Protein AF-A0A1A8JV53-F1 (afdb_monomer_lite)

Radius of gyration: 31.22 Å; chains: 1; bounding box: 91×70×72 Å

InterPro domains:
  IPR001849 Pleckstrin homology domain [PF00169] (2-89)
  IPR001849 Pleckstrin homology domain [PS50003] (1-90)
  IPR011993 PH-like domain superfamily [G3DSA:2.30.29.30] (1-112)
  IPR043448 Pleckstrin homology domain-containing family O member 1/2 [PTHR15871] (1-99)

Structure (mmCIF, N/CA/C/O backbone):
data_AF-A0A1A8JV53-F1
#
_entry.id   AF-A0A1A8JV53-F1
#
loop_
_atom_site.group_PDB
_atom_site.id
_atom_site.type_symbol
_atom_site.label_atom_id
_atom_site.label_alt_id
_atom_site.label_comp_id
_atom_site.label_asym_id
_atom_site.label_entity_id
_atom_site.label_seq_id
_atom_site.pdbx_PDB_ins_code
_atom_site.Cartn_x
_atom_site.Cartn_y
_atom_site.Cartn_z
_atom_site.occupancy
_atom_site.B_iso_or_equiv
_atom_site.auth_seq_id
_atom_site.auth_comp_id
_atom_site.auth_asym_id
_atom_site.auth_atom_id
_atom_site.pdbx_PDB_model_num
ATOM 1 N N . ASN A 1 1 ? 4.020 -2.149 -25.686 1.00 73.88 1 ASN A N 1
ATOM 2 C CA . ASN A 1 1 ? 4.052 -1.234 -24.527 1.00 73.88 1 ASN A CA 1
ATOM 3 C C . ASN A 1 1 ? 2.662 -1.178 -23.929 1.00 73.88 1 ASN A C 1
ATOM 5 O O . ASN A 1 1 ? 1.733 -0.925 -24.682 1.00 73.88 1 ASN A O 1
ATOM 9 N N . ARG A 1 2 ? 2.519 -1.503 -22.639 1.00 87.31 2 ARG A N 1
ATOM 10 C CA . ARG A 1 2 ? 1.282 -1.302 -21.865 1.00 87.31 2 ARG A CA 1
ATOM 11 C C . ARG A 1 2 ? 1.498 -0.088 -20.959 1.00 87.31 2 ARG A C 1
ATOM 13 O O . ARG A 1 2 ? 2.633 0.177 -20.569 1.00 87.31 2 ARG A O 1
ATOM 20 N N . PHE A 1 3 ? 0.431 0.628 -20.654 1.00 88.00 3 PHE A N 1
ATOM 21 C CA . PHE A 1 3 ? 0.418 1.736 -19.711 1.00 88.00 3 PHE A CA 1
ATOM 22 C C . PHE A 1 3 ? 0.042 1.198 -18.341 1.00 88.00 3 PHE A C 1
ATOM 24 O O . PHE A 1 3 ? -0.846 0.355 -18.231 1.00 88.00 3 PHE A O 1
ATOM 31 N N . VAL A 1 4 ? 0.740 1.667 -17.314 1.00 91.38 4 VAL A N 1
ATOM 32 C CA . VAL A 1 4 ? 0.538 1.229 -15.936 1.00 91.38 4 VAL A CA 1
ATOM 33 C C . VAL A 1 4 ? 0.181 2.451 -15.110 1.00 91.38 4 VAL A C 1
ATOM 35 O O . VAL A 1 4 ? 0.894 3.451 -15.151 1.00 91.38 4 VAL A O 1
ATOM 38 N N . VAL A 1 5 ? -0.925 2.378 -14.376 1.00 92.56 5 VAL A N 1
ATOM 39 C CA . VAL A 1 5 ? -1.381 3.458 -13.502 1.00 92.56 5 VAL A CA 1
ATOM 40 C C . VAL A 1 5 ? -1.561 2.910 -12.098 1.00 92.56 5 VAL A C 1
ATOM 42 O O . VAL A 1 5 ? -2.291 1.947 -11.885 1.00 92.56 5 VAL A O 1
ATOM 45 N N . LEU A 1 6 ? -0.898 3.538 -11.132 1.00 93.38 6 LEU A N 1
ATOM 46 C CA . LEU A 1 6 ? -1.071 3.247 -9.716 1.00 93.38 6 LEU A CA 1
ATOM 47 C C . LEU A 1 6 ? -2.115 4.203 -9.134 1.00 93.38 6 LEU A C 1
ATOM 49 O O . LEU A 1 6 ? -1.937 5.421 -9.190 1.00 93.38 6 LEU A O 1
ATOM 53 N N . ARG A 1 7 ? -3.192 3.665 -8.556 1.00 91.62 7 ARG A N 1
ATOM 54 C CA . ARG A 1 7 ? -4.213 4.455 -7.860 1.00 91.62 7 ARG A CA 1
ATOM 55 C C . ARG A 1 7 ? -4.500 3.831 -6.503 1.00 91.62 7 ARG A C 1
ATOM 57 O O . ARG A 1 7 ? -5.106 2.772 -6.414 1.00 91.62 7 ARG A O 1
ATOM 64 N N . GLY A 1 8 ? -4.073 4.522 -5.448 1.00 90.06 8 GLY A N 1
ATOM 65 C CA . GLY A 1 8 ? -4.165 4.001 -4.087 1.00 90.06 8 GLY A CA 1
ATOM 66 C C . GLY A 1 8 ? -3.319 2.737 -3.931 1.00 90.06 8 GLY A C 1
ATOM 67 O O . GLY A 1 8 ? -2.092 2.789 -4.022 1.00 90.06 8 GLY A O 1
ATOM 68 N N . ASP A 1 9 ? -4.000 1.627 -3.695 1.00 92.44 9 ASP A N 1
ATOM 69 C CA . ASP A 1 9 ? -3.481 0.271 -3.527 1.00 92.44 9 ASP A CA 1
ATOM 70 C C . ASP A 1 9 ? -3.748 -0.639 -4.739 1.00 92.44 9 ASP A C 1
ATOM 72 O O . ASP A 1 9 ? -3.484 -1.834 -4.678 1.00 92.44 9 ASP A O 1
ATOM 76 N N . GLN A 1 10 ? -4.251 -0.089 -5.844 1.00 93.75 10 GLN A N 1
ATOM 77 C CA . GLN A 1 10 ? -4.551 -0.846 -7.055 1.00 93.75 10 GLN A CA 1
ATOM 78 C C . GLN A 1 10 ? -3.632 -0.444 -8.207 1.00 93.75 10 GLN A C 1
ATOM 80 O O . GLN A 1 10 ? -3.355 0.741 -8.433 1.00 93.75 10 GLN A O 1
ATOM 85 N N . LEU A 1 11 ? -3.194 -1.444 -8.968 1.00 94.50 11 LEU A N 1
ATOM 86 C CA . LEU A 1 11 ? -2.393 -1.281 -10.171 1.00 94.50 11 LEU A CA 1
ATOM 87 C C . LEU A 1 11 ? -3.238 -1.605 -11.406 1.00 94.50 11 LEU A C 1
ATOM 89 O O . LEU A 1 11 ? -3.696 -2.730 -11.585 1.00 94.50 11 LEU A O 1
ATOM 93 N N . PHE A 1 12 ? -3.424 -0.613 -12.268 1.00 93.38 12 PHE A N 1
ATOM 94 C CA . PHE A 1 12 ? -4.202 -0.717 -13.498 1.00 93.38 12 PHE A CA 1
ATOM 95 C C . PHE A 1 12 ? -3.259 -0.882 -14.682 1.00 93.38 12 PHE A C 1
ATOM 97 O O . PHE A 1 12 ? -2.309 -0.108 -14.824 1.00 93.38 12 PHE A O 1
ATOM 104 N N . ILE A 1 13 ? -3.534 -1.853 -15.551 1.00 91.19 13 ILE A N 1
ATOM 105 C CA . ILE A 1 13 ? -2.765 -2.074 -16.774 1.00 91.19 13 ILE A CA 1
ATOM 106 C C . ILE A 1 13 ? -3.670 -1.891 -17.993 1.00 91.19 13 ILE A C 1
ATOM 108 O O . ILE A 1 13 ? -4.679 -2.577 -18.150 1.00 91.19 13 ILE A O 1
ATOM 112 N N . CYS A 1 14 ? -3.269 -0.988 -18.886 1.00 88.38 14 CYS A N 1
ATOM 113 C CA . CYS A 1 14 ? -4.034 -0.585 -20.062 1.00 88.38 14 CYS A CA 1
ATOM 114 C C . CYS A 1 14 ? -3.210 -0.738 -21.350 1.00 88.38 14 CYS A C 1
ATOM 116 O O . CYS A 1 14 ? -2.011 -0.460 -21.385 1.00 88.38 14 CYS A O 1
ATOM 118 N N . ALA A 1 15 ? -3.843 -1.121 -22.454 1.00 84.38 15 ALA A N 1
ATOM 119 C CA . ALA A 1 15 ? -3.199 -1.231 -23.762 1.00 84.38 15 ALA A CA 1
ATOM 120 C C . ALA A 1 15 ? -2.898 0.137 -24.398 1.00 84.38 15 ALA A C 1
ATOM 122 O O . ALA A 1 15 ? -2.007 0.251 -25.240 1.00 84.38 15 ALA A O 1
ATOM 123 N N . LYS A 1 16 ? -3.637 1.178 -24.004 1.00 82.69 16 LYS A N 1
ATOM 124 C CA . LYS A 1 16 ? -3.483 2.563 -24.472 1.00 82.69 16 LYS A CA 1
ATOM 125 C C . LYS A 1 16 ? -3.359 3.498 -23.278 1.00 82.69 16 LYS A C 1
ATOM 127 O O . LYS A 1 16 ? -3.730 3.126 -22.170 1.00 82.69 16 LYS A O 1
ATOM 132 N N . GLU A 1 17 ? -2.856 4.704 -23.504 1.00 75.81 17 GLU A N 1
ATOM 133 C CA . GLU A 1 17 ? -2.906 5.753 -22.493 1.00 75.81 17 GLU A CA 1
ATOM 134 C C . GLU A 1 17 ? -4.376 6.131 -22.292 1.00 75.81 17 GLU A C 1
ATOM 136 O O . GLU A 1 17 ? -5.034 6.615 -23.216 1.00 75.81 17 GLU A O 1
ATOM 141 N N . VAL A 1 18 ? -4.929 5.819 -21.121 1.00 68.56 18 VAL A N 1
ATOM 142 C CA . VAL A 1 18 ? -6.349 6.036 -20.831 1.00 68.56 18 VAL A CA 1
ATOM 143 C C . VAL A 1 18 ? -6.467 7.060 -19.720 1.00 68.56 18 VAL A C 1
ATOM 145 O O . VAL A 1 18 ? -5.858 6.909 -18.666 1.00 68.56 18 VAL A O 1
ATOM 148 N N . LYS A 1 19 ? -7.285 8.092 -19.943 1.00 65.50 19 LYS A N 1
ATOM 149 C CA . LYS A 1 19 ? -7.673 9.042 -18.889 1.00 65.50 19 LYS A CA 1
ATOM 150 C C . LYS A 1 19 ? -8.695 8.437 -17.920 1.00 65.50 19 LYS A C 1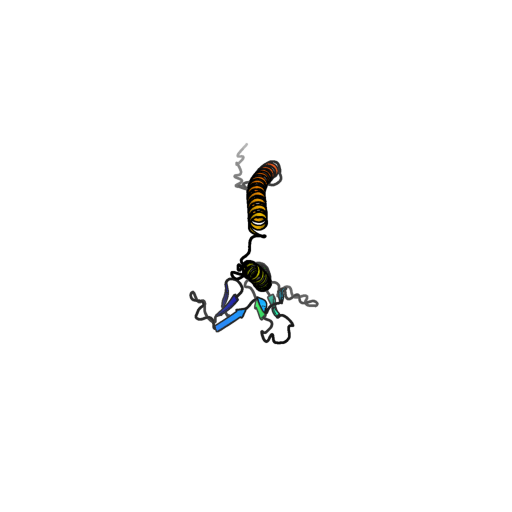
ATOM 152 O O . LYS A 1 19 ? -8.762 8.840 -16.765 1.00 65.50 19 LYS A O 1
ATOM 157 N N . GLU A 1 20 ? -9.471 7.460 -18.387 1.00 72.38 20 GLU A N 1
ATOM 158 C CA . GLU A 1 20 ? -10.508 6.771 -17.619 1.00 72.38 20 GLU A CA 1
ATOM 159 C C . GLU A 1 20 ? -10.079 5.340 -17.276 1.00 72.38 20 GLU A C 1
ATOM 161 O O . GLU A 1 20 ? -9.975 4.474 -18.144 1.00 72.38 20 GLU A O 1
ATOM 166 N N . LEU A 1 21 ? -9.859 5.081 -15.986 1.00 74.00 21 LEU A N 1
ATOM 167 C CA . LEU A 1 21 ? -9.407 3.779 -15.476 1.00 74.00 21 LEU A CA 1
ATOM 168 C C . LEU A 1 21 ? -10.486 2.685 -15.524 1.00 74.00 21 LEU A C 1
ATOM 170 O O . LEU A 1 21 ? -10.167 1.514 -15.350 1.00 74.00 21 LEU A O 1
ATOM 174 N N . SER A 1 22 ? -11.744 3.043 -15.806 1.00 71.81 22 SER A N 1
ATOM 175 C CA . SER A 1 22 ? -12.855 2.096 -16.004 1.00 71.81 22 SER A CA 1
ATOM 176 C C . SER A 1 22 ? -12.639 1.151 -17.189 1.00 71.81 22 SER A C 1
ATOM 178 O O . SER A 1 22 ? -13.284 0.111 -17.268 1.00 71.81 22 SER A O 1
ATOM 180 N N . ARG A 1 23 ? -11.735 1.504 -18.111 1.00 75.50 23 ARG A N 1
ATOM 181 C CA . ARG A 1 23 ? -11.387 0.710 -19.296 1.00 75.50 23 ARG A CA 1
ATOM 182 C C . ARG A 1 23 ? -10.054 -0.026 -19.160 1.00 75.50 23 ARG A C 1
ATOM 184 O O . ARG A 1 23 ? -9.462 -0.376 -20.180 1.00 75.50 23 ARG A O 1
ATOM 191 N N . ALA A 1 24 ? -9.542 -0.188 -17.942 1.00 81.12 24 ALA A N 1
ATOM 192 C CA . ALA A 1 24 ? -8.332 -0.967 -17.729 1.00 81.12 24 ALA A CA 1
ATOM 193 C C . ALA A 1 24 ? -8.553 -2.421 -18.157 1.00 81.12 24 ALA A C 1
ATOM 195 O O . ALA A 1 24 ? -9.600 -3.003 -17.881 1.00 81.12 24 ALA A O 1
ATOM 196 N N . ASP A 1 25 ? -7.561 -2.997 -18.832 1.00 83.81 25 ASP A N 1
ATOM 197 C CA . ASP A 1 25 ? -7.628 -4.394 -19.265 1.00 83.81 25 ASP A CA 1
ATOM 198 C C . ASP A 1 25 ? -7.431 -5.343 -18.077 1.00 83.81 25 ASP A C 1
ATOM 200 O O . ASP A 1 25 ? -7.888 -6.481 -18.090 1.00 83.81 25 ASP A O 1
ATOM 204 N N . GLU A 1 26 ? -6.701 -4.879 -17.063 1.00 89.94 26 GLU A N 1
ATOM 205 C CA . GLU A 1 26 ? -6.321 -5.660 -15.897 1.00 89.94 26 GLU A CA 1
ATOM 206 C C . GLU A 1 26 ? -6.207 -4.733 -14.684 1.00 89.94 26 GLU A C 1
ATOM 208 O O . GLU A 1 26 ? -5.635 -3.641 -14.778 1.00 89.94 26 GLU A O 1
ATOM 213 N N . VAL A 1 27 ? -6.760 -5.169 -13.553 1.00 92.06 27 VAL A N 1
ATOM 214 C CA . VAL A 1 27 ? -6.679 -4.477 -12.264 1.00 92.06 27 VAL A CA 1
ATOM 215 C C . VAL A 1 27 ? -6.120 -5.462 -11.252 1.00 92.06 27 VAL A C 1
ATOM 217 O O . VAL A 1 27 ? -6.642 -6.565 -11.115 1.00 92.06 27 VAL A O 1
ATOM 220 N N . LEU A 1 28 ? -5.047 -5.068 -10.575 1.00 93.12 28 LEU A N 1
ATOM 221 C CA . LEU A 1 28 ? -4.317 -5.908 -9.634 1.00 93.12 28 LEU A CA 1
ATOM 222 C C . LEU A 1 28 ? -4.310 -5.245 -8.259 1.00 93.12 28 LEU A C 1
ATOM 224 O O . LEU A 1 28 ? -3.981 -4.060 -8.146 1.00 93.12 28 LEU A O 1
ATOM 228 N N . ASP A 1 29 ? -4.661 -6.004 -7.226 1.00 93.56 29 ASP A N 1
ATOM 229 C CA . ASP A 1 29 ? -4.613 -5.548 -5.839 1.00 93.56 29 ASP A CA 1
ATOM 230 C C . ASP A 1 29 ? -3.183 -5.685 -5.301 1.00 93.56 29 ASP A C 1
ATOM 232 O O . ASP A 1 29 ? -2.565 -6.747 -5.389 1.00 93.56 29 ASP A O 1
ATOM 236 N N . LEU A 1 30 ? -2.614 -4.605 -4.760 1.00 95.31 30 LEU A N 1
ATOM 237 C CA . LEU A 1 30 ? -1.251 -4.627 -4.231 1.00 95.31 30 LEU A CA 1
ATOM 238 C C . LEU A 1 30 ? -1.110 -5.413 -2.922 1.00 95.31 30 LEU A C 1
ATOM 240 O O . LEU A 1 30 ? 0.018 -5.746 -2.554 1.00 95.31 30 LEU A O 1
ATOM 244 N N . SER A 1 31 ? -2.204 -5.750 -2.238 1.00 92.81 31 SER A N 1
ATOM 245 C CA . SER A 1 31 ? -2.174 -6.654 -1.081 1.00 92.81 31 SER A CA 1
ATOM 246 C C . SER A 1 31 ? -1.770 -8.088 -1.459 1.00 92.81 31 SER A C 1
ATOM 248 O O . SER A 1 31 ? -1.112 -8.766 -0.662 1.00 92.81 31 SER A O 1
ATOM 250 N N . ASP A 1 32 ? -2.021 -8.506 -2.708 1.00 93.62 32 ASP A N 1
ATOM 251 C CA . ASP A 1 32 ? -1.584 -9.799 -3.255 1.00 93.62 32 ASP A CA 1
ATOM 252 C C . ASP A 1 32 ? -0.074 -9.856 -3.544 1.00 93.62 32 ASP A C 1
ATOM 254 O O . ASP A 1 32 ? 0.465 -10.912 -3.902 1.00 93.62 32 ASP A O 1
ATOM 258 N N . TYR A 1 33 ? 0.636 -8.736 -3.383 1.00 95.19 33 TYR A N 1
ATOM 259 C CA . TYR A 1 33 ? 2.065 -8.622 -3.641 1.00 95.19 33 TYR A CA 1
ATOM 260 C C . TYR A 1 33 ? 2.877 -8.428 -2.361 1.00 95.19 33 TYR A C 1
ATOM 262 O O . TYR A 1 33 ? 2.483 -7.796 -1.381 1.00 95.19 33 TYR A O 1
ATOM 270 N N . GLU A 1 34 ? 4.064 -9.023 -2.356 1.00 94.44 34 GLU A N 1
ATOM 271 C CA . GLU A 1 34 ? 4.957 -9.030 -1.210 1.00 94.44 34 GLU A CA 1
ATOM 272 C C . GLU A 1 34 ? 5.842 -7.791 -1.182 1.00 94.44 34 GLU A C 1
ATOM 274 O O . GLU A 1 34 ? 5.894 -7.098 -0.166 1.00 94.44 34 GLU A O 1
ATOM 279 N N . ARG A 1 35 ? 6.529 -7.533 -2.299 1.00 95.50 35 ARG A N 1
ATOM 280 C CA . ARG A 1 35 ? 7.490 -6.439 -2.452 1.00 95.50 35 ARG A CA 1
ATOM 281 C C . ARG A 1 35 ? 7.788 -6.141 -3.916 1.00 95.50 35 ARG A C 1
ATOM 283 O O . ARG A 1 35 ? 7.619 -6.992 -4.790 1.00 95.50 35 ARG A O 1
ATOM 290 N N . CYS A 1 36 ? 8.317 -4.952 -4.155 1.00 95.94 36 CYS A N 1
ATOM 291 C CA . CYS A 1 36 ? 8.869 -4.504 -5.422 1.00 95.94 36 CYS A CA 1
ATOM 292 C C . CYS A 1 36 ? 10.396 -4.349 -5.297 1.00 95.94 36 CYS A C 1
ATOM 294 O O . CYS A 1 36 ? 10.875 -3.679 -4.383 1.00 95.94 36 CYS A O 1
ATOM 296 N N . GLU A 1 37 ? 11.176 -4.977 -6.181 1.00 93.88 37 GLU A N 1
ATOM 297 C CA . GLU A 1 37 ? 12.645 -5.002 -6.094 1.00 93.88 37 GLU A CA 1
ATOM 298 C C . GLU A 1 37 ? 13.336 -4.931 -7.464 1.00 93.88 37 GLU A C 1
ATOM 300 O O . GLU A 1 37 ? 12.808 -5.371 -8.488 1.00 93.88 37 GLU A O 1
ATOM 305 N N . GLU A 1 38 ? 14.568 -4.418 -7.494 1.00 91.50 38 GLU A N 1
ATOM 306 C CA . GLU A 1 38 ? 15.408 -4.465 -8.692 1.00 91.50 38 GLU A CA 1
ATOM 307 C C . GLU A 1 38 ? 15.804 -5.907 -9.045 1.00 91.50 38 GLU A C 1
ATOM 309 O O . GLU A 1 38 ? 16.237 -6.696 -8.198 1.00 91.50 38 GLU A O 1
ATOM 314 N N . ILE A 1 39 ? 15.765 -6.237 -10.340 1.00 88.38 39 ILE A N 1
ATOM 315 C CA . ILE A 1 39 ? 16.273 -7.520 -10.829 1.00 88.38 39 ILE A CA 1
ATOM 316 C C . ILE A 1 39 ? 17.795 -7.425 -11.001 1.00 88.38 39 ILE A C 1
ATOM 318 O O . ILE A 1 39 ? 18.310 -7.117 -12.079 1.00 88.38 39 ILE A O 1
ATOM 322 N N . ARG A 1 40 ? 18.543 -7.745 -9.941 1.00 72.69 40 ARG A N 1
ATOM 323 C CA . ARG A 1 40 ? 20.010 -7.841 -10.002 1.00 72.69 40 ARG A CA 1
ATOM 324 C C . ARG A 1 40 ? 20.434 -9.166 -10.648 1.00 72.69 40 ARG A C 1
ATOM 326 O O . ARG A 1 40 ? 20.170 -10.243 -10.119 1.00 72.69 40 ARG A O 1
ATOM 333 N N . LYS A 1 41 ? 21.132 -9.119 -11.790 1.00 63.53 41 LYS A N 1
ATOM 334 C CA . LYS A 1 41 ? 21.782 -10.316 -12.358 1.00 63.53 41 LYS A CA 1
ATOM 335 C C . LYS A 1 41 ? 23.099 -10.584 -11.625 1.00 63.53 41 LYS A C 1
ATOM 337 O O . LYS A 1 41 ? 24.098 -9.938 -11.917 1.00 63.53 41 LYS A O 1
ATOM 342 N N . LEU A 1 42 ? 23.123 -11.603 -10.764 1.00 55.38 42 LEU A N 1
ATOM 343 C CA . LEU A 1 42 ? 24.286 -12.010 -9.954 1.00 55.38 42 LEU A CA 1
ATOM 344 C C . LEU A 1 42 ? 25.541 -12.422 -10.770 1.00 55.38 42 LEU A C 1
ATOM 346 O O . LEU A 1 42 ? 26.612 -12.580 -10.200 1.00 55.38 42 LEU A O 1
ATOM 350 N N . LYS A 1 43 ? 25.445 -12.592 -12.101 1.00 54.16 43 LYS A N 1
ATOM 351 C CA . LYS A 1 43 ? 26.555 -13.068 -12.961 1.00 54.16 43 LYS A CA 1
ATOM 352 C C . LYS A 1 43 ? 26.708 -12.342 -14.308 1.00 54.16 43 LYS A C 1
ATOM 354 O O . LYS A 1 43 ? 27.340 -12.861 -15.221 1.00 54.16 43 LYS A O 1
ATOM 359 N N . SER A 1 44 ? 26.108 -11.166 -14.488 1.00 52.66 44 SER A N 1
ATOM 360 C CA . SER A 1 44 ? 26.146 -10.457 -15.777 1.00 52.66 44 SER A CA 1
ATOM 361 C C . SER A 1 44 ? 27.049 -9.231 -15.698 1.00 52.66 44 SER A C 1
ATOM 363 O O . SER A 1 44 ? 26.637 -8.213 -15.153 1.00 52.66 44 SER A O 1
ATOM 365 N N . ARG A 1 45 ? 28.221 -9.278 -16.350 1.00 54.69 45 ARG A N 1
ATOM 366 C CA . ARG A 1 45 ? 29.073 -8.095 -16.619 1.00 54.69 45 ARG A CA 1
ATOM 367 C C . ARG A 1 45 ? 28.384 -7.021 -17.486 1.00 54.69 45 ARG A C 1
ATOM 369 O O . ARG A 1 45 ? 28.962 -5.970 -17.737 1.00 54.69 45 ARG A O 1
ATOM 376 N N . SER A 1 46 ? 27.160 -7.262 -17.966 1.00 58.19 46 SER A N 1
ATOM 377 C CA . SER A 1 46 ? 26.412 -6.300 -18.777 1.00 58.19 46 SER A CA 1
ATOM 378 C C . SER A 1 46 ? 25.684 -5.262 -17.915 1.00 58.19 46 SER A C 1
ATOM 380 O O . SER A 1 46 ? 24.704 -5.577 -17.235 1.00 58.19 46 SER A O 1
ATOM 382 N N . LYS A 1 47 ? 26.126 -4.006 -18.042 1.00 57.06 47 LYS A N 1
ATOM 383 C CA . LYS A 1 47 ? 25.595 -2.757 -17.457 1.00 57.06 47 LYS A CA 1
ATOM 384 C C . LYS A 1 47 ? 24.205 -2.342 -17.988 1.00 57.06 47 LYS A C 1
ATOM 386 O O . LYS A 1 47 ? 23.834 -1.178 -17.938 1.00 57.06 47 LYS A O 1
ATOM 391 N N . LYS A 1 48 ? 23.431 -3.267 -18.569 1.00 59.97 48 LYS A N 1
ATOM 392 C CA . LYS A 1 48 ? 22.281 -2.933 -19.435 1.00 59.97 48 LYS A CA 1
ATOM 393 C C . LYS A 1 48 ? 20.899 -3.150 -18.806 1.00 59.97 48 LYS A C 1
ATOM 395 O O . LYS A 1 48 ? 19.907 -3.146 -19.521 1.00 59.97 48 LYS A O 1
ATOM 400 N N . ASN A 1 49 ? 20.794 -3.399 -17.501 1.00 67.00 49 ASN A N 1
ATOM 401 C CA . ASN A 1 49 ? 19.497 -3.742 -16.892 1.00 67.00 49 ASN A CA 1
ATOM 402 C C . ASN A 1 49 ? 19.173 -2.951 -15.617 1.00 67.00 49 ASN A C 1
ATOM 404 O O . ASN A 1 49 ? 18.434 -3.450 -14.780 1.00 67.00 49 ASN A O 1
ATOM 408 N N . HIS A 1 50 ? 19.682 -1.724 -15.492 1.00 81.19 50 HIS A N 1
ATOM 409 C CA . HIS A 1 50 ? 19.420 -0.863 -14.330 1.00 81.19 50 HIS A CA 1
ATOM 410 C C . HIS A 1 50 ? 17.995 -0.299 -14.273 1.00 81.19 50 HIS A C 1
ATOM 412 O O . HIS A 1 50 ? 17.638 0.298 -13.270 1.00 81.19 50 HIS A O 1
ATOM 418 N N . SER A 1 51 ? 17.182 -0.496 -15.316 1.00 89.81 51 SER A N 1
ATOM 419 C CA . SER A 1 51 ? 15.777 -0.060 -15.357 1.00 89.81 51 SER A CA 1
ATOM 420 C C . SER A 1 51 ? 14.782 -1.216 -15.173 1.00 89.81 51 SER A C 1
ATOM 422 O O . SER A 1 51 ? 13.580 -1.023 -15.335 1.00 89.81 51 SER A O 1
ATOM 424 N N . LYS A 1 52 ? 15.260 -2.441 -14.896 1.00 91.75 52 LYS A N 1
ATOM 425 C CA . LYS A 1 52 ? 14.403 -3.626 -14.733 1.00 91.75 52 LYS A CA 1
ATOM 426 C C . LYS A 1 52 ? 14.118 -3.915 -13.271 1.00 91.75 52 LYS A C 1
ATOM 428 O O . LYS A 1 52 ? 15.035 -4.031 -12.460 1.00 91.75 52 LYS A O 1
ATOM 433 N N . PHE A 1 53 ? 12.852 -4.133 -12.966 1.00 94.56 53 PHE A N 1
ATOM 434 C CA . PHE A 1 53 ? 12.394 -4.435 -11.620 1.00 94.56 53 PHE A CA 1
ATOM 435 C C . PHE A 1 53 ? 11.249 -5.443 -11.650 1.00 94.56 53 PHE A C 1
ATOM 437 O O . PHE A 1 53 ? 10.676 -5.724 -12.706 1.00 94.56 53 PHE A O 1
ATOM 444 N N . ARG A 1 54 ? 10.968 -6.045 -10.500 1.00 95.25 54 ARG A N 1
ATOM 445 C CA . ARG A 1 54 ? 9.950 -7.076 -10.337 1.00 95.25 54 ARG A CA 1
ATOM 446 C C . ARG A 1 54 ? 9.052 -6.736 -9.166 1.00 95.25 54 ARG A C 1
ATOM 448 O O . ARG A 1 54 ? 9.546 -6.419 -8.088 1.00 95.25 54 ARG A O 1
ATOM 455 N N . LEU A 1 55 ? 7.757 -6.915 -9.380 1.00 96.62 55 LEU A N 1
ATOM 456 C CA . LEU A 1 55 ? 6.769 -6.989 -8.319 1.00 96.62 55 LEU A CA 1
ATOM 457 C C . LEU A 1 55 ? 6.528 -8.468 -8.002 1.00 96.62 55 LEU A C 1
ATOM 459 O O . LEU A 1 55 ? 6.075 -9.238 -8.854 1.00 96.62 55 LEU A O 1
ATOM 463 N N . GLN A 1 56 ? 6.934 -8.876 -6.804 1.00 96.19 56 GLN A N 1
ATOM 464 C CA . GLN A 1 56 ? 6.866 -10.253 -6.337 1.00 96.19 56 GLN A CA 1
ATOM 465 C C . GLN A 1 56 ? 5.515 -10.508 -5.676 1.00 96.19 56 GLN A C 1
ATOM 467 O O . GLN A 1 56 ? 5.121 -9.761 -4.785 1.00 96.19 56 GLN A O 1
ATOM 472 N N . ARG A 1 57 ? 4.818 -11.565 -6.094 1.00 94.88 57 ARG A N 1
ATOM 473 C CA . ARG A 1 57 ? 3.555 -12.000 -5.488 1.00 94.88 57 ARG A CA 1
ATOM 474 C C . ARG A 1 57 ? 3.767 -12.570 -4.083 1.00 94.88 57 ARG A C 1
ATOM 476 O O . ARG A 1 57 ? 4.818 -13.151 -3.806 1.00 94.88 57 ARG A O 1
ATOM 483 N N . CYS A 1 58 ? 2.748 -12.490 -3.237 1.00 92.19 58 CYS A N 1
ATOM 484 C CA . CYS A 1 58 ? 2.705 -13.225 -1.975 1.00 92.19 58 CYS A CA 1
ATOM 485 C C . CYS A 1 58 ? 2.685 -14.743 -2.233 1.00 92.19 58 CYS A C 1
ATOM 487 O O . CYS A 1 58 ? 2.000 -15.219 -3.138 1.00 92.19 58 CYS A O 1
ATOM 489 N N . SER A 1 59 ? 3.403 -15.520 -1.417 1.00 88.25 59 SER A N 1
ATOM 490 C CA . SER A 1 59 ? 3.424 -16.995 -1.505 1.00 88.25 59 SER A CA 1
ATOM 491 C C . SER A 1 59 ? 2.302 -17.661 -0.691 1.00 88.25 59 SER A C 1
ATOM 493 O O . SER A 1 59 ? 2.468 -18.768 -0.182 1.00 88.25 59 SER A O 1
ATOM 495 N N . THR A 1 60 ? 1.167 -16.981 -0.534 1.00 85.12 60 THR A N 1
ATOM 496 C CA . THR A 1 60 ? 0.015 -17.463 0.232 1.00 85.12 60 THR A CA 1
ATOM 497 C C . THR A 1 60 ? -0.802 -18.485 -0.572 1.00 85.12 60 THR A C 1
ATOM 499 O O . THR A 1 60 ? -1.014 -18.295 -1.776 1.00 85.12 60 THR A O 1
ATOM 502 N N . PRO A 1 61 ? -1.280 -19.579 0.055 1.00 82.81 61 PRO A N 1
ATOM 503 C CA . PRO A 1 61 ? -2.203 -20.508 -0.592 1.00 82.81 61 PRO A CA 1
ATOM 504 C C . PRO A 1 61 ? -3.451 -19.770 -1.092 1.00 82.81 61 PRO A C 1
ATOM 506 O O . PRO A 1 61 ? -4.057 -19.010 -0.345 1.00 82.81 61 PRO A O 1
ATOM 509 N N . GLY A 1 62 ? -3.821 -19.978 -2.357 1.00 83.06 62 GLY A N 1
ATOM 510 C CA . GLY A 1 62 ? -4.964 -19.306 -2.990 1.00 83.06 62 GLY A CA 1
ATOM 511 C C . GLY A 1 62 ? -4.613 -18.043 -3.781 1.00 83.06 62 GLY A C 1
ATOM 512 O O . GLY A 1 62 ? -5.408 -17.635 -4.624 1.00 83.06 62 GLY A O 1
ATOM 513 N N . ASN A 1 63 ? -3.413 -17.476 -3.613 1.00 86.88 63 ASN A N 1
ATOM 514 C CA . ASN A 1 63 ? -2.980 -16.364 -4.453 1.00 86.88 63 ASN A CA 1
ATOM 515 C C . ASN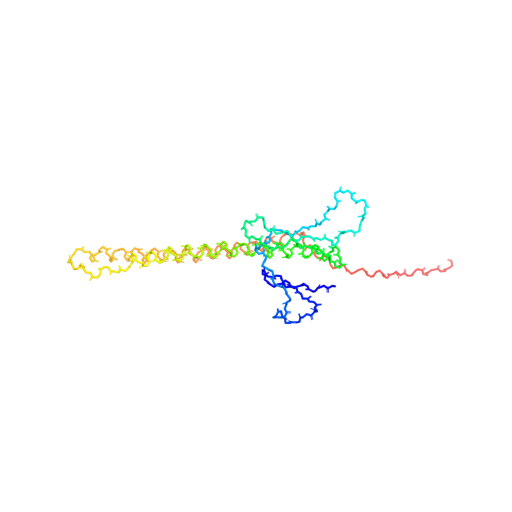 A 1 63 ? -2.566 -16.858 -5.852 1.00 86.88 63 ASN A C 1
ATOM 517 O O . ASN A 1 63 ? -1.582 -17.591 -6.022 1.00 86.88 63 ASN A O 1
ATOM 521 N N . THR A 1 64 ? -3.322 -16.442 -6.866 1.00 88.31 64 THR A N 1
ATOM 522 C CA . THR A 1 64 ? -3.126 -16.837 -8.269 1.00 88.31 64 THR A CA 1
ATOM 523 C C . THR A 1 64 ? -2.462 -15.754 -9.114 1.00 88.31 64 THR A C 1
ATOM 525 O O . THR A 1 64 ? -2.106 -16.030 -10.262 1.00 88.31 64 THR A O 1
ATOM 528 N N . VAL A 1 65 ? -2.225 -14.555 -8.561 1.00 91.25 65 VAL A N 1
ATOM 529 C CA . VAL A 1 65 ? -1.625 -13.462 -9.334 1.00 91.25 65 VAL A CA 1
ATOM 530 C C . VAL A 1 65 ? -0.192 -13.819 -9.748 1.00 91.25 65 VAL A C 1
ATOM 532 O O . VAL A 1 65 ? 0.535 -14.477 -8.992 1.00 91.25 65 VAL A O 1
ATOM 535 N N . PRO A 1 66 ? 0.257 -13.425 -10.949 1.00 92.31 66 PRO A N 1
ATOM 536 C CA . PRO A 1 66 ? 1.613 -13.695 -11.400 1.00 92.31 66 PRO A CA 1
ATOM 537 C C . PRO A 1 66 ? 2.618 -12.698 -10.808 1.00 92.31 66 PRO A C 1
ATOM 539 O O . PRO A 1 66 ? 2.283 -11.568 -10.454 1.00 92.31 66 PRO A O 1
ATOM 542 N N . ASN A 1 67 ? 3.897 -13.087 -10.788 1.00 93.81 67 ASN A N 1
ATOM 543 C CA . ASN A 1 67 ? 4.985 -12.117 -10.641 1.00 93.81 67 ASN A CA 1
ATOM 544 C C . ASN A 1 67 ? 5.023 -11.207 -11.873 1.00 93.81 67 ASN A C 1
ATOM 546 O O . ASN A 1 67 ? 5.026 -11.705 -13.001 1.00 93.81 67 ASN A O 1
ATOM 550 N N . LEU A 1 68 ? 5.144 -9.898 -11.666 1.00 94.44 68 LEU A N 1
ATOM 551 C CA . LEU A 1 68 ? 5.239 -8.936 -12.763 1.00 94.44 68 LEU A CA 1
ATOM 552 C C . LEU A 1 68 ? 6.678 -8.469 -12.936 1.00 94.44 68 LEU A C 1
ATOM 554 O O . LEU A 1 68 ? 7.390 -8.230 -11.961 1.00 94.44 68 LEU A O 1
ATOM 558 N N . VAL A 1 69 ? 7.102 -8.308 -14.185 1.00 93.94 69 VAL A N 1
ATOM 559 C CA . VAL A 1 69 ? 8.408 -7.747 -14.532 1.00 93.94 69 VAL A CA 1
ATOM 560 C C . VAL A 1 69 ? 8.193 -6.481 -15.336 1.00 93.94 69 VAL A C 1
ATOM 562 O O . VAL A 1 69 ? 7.502 -6.490 -16.352 1.00 93.94 69 VAL A O 1
ATOM 565 N N . PHE A 1 70 ? 8.843 -5.413 -14.898 1.00 93.62 70 PHE A N 1
ATOM 566 C CA . PHE A 1 70 ? 8.743 -4.099 -15.499 1.00 93.62 70 PHE A CA 1
ATOM 567 C C . PHE A 1 70 ? 10.092 -3.655 -16.053 1.00 93.62 70 PHE A C 1
ATOM 569 O O . PHE A 1 70 ? 11.163 -4.021 -15.554 1.00 93.62 70 PHE A O 1
ATOM 576 N N . LEU A 1 71 ? 10.019 -2.846 -17.103 1.00 92.44 71 LEU A N 1
ATOM 577 C CA . LEU A 1 71 ? 11.145 -2.134 -17.683 1.00 92.44 71 LEU A CA 1
ATOM 578 C C . LEU A 1 71 ? 10.776 -0.651 -17.704 1.00 92.44 71 LEU A C 1
ATOM 580 O O . LEU A 1 71 ? 9.966 -0.242 -18.532 1.00 92.44 71 LEU A O 1
ATOM 584 N N . ALA A 1 72 ? 11.350 0.115 -16.781 1.00 91.50 72 ALA A N 1
ATOM 585 C CA . ALA A 1 72 ? 11.191 1.563 -16.734 1.00 91.50 72 ALA A CA 1
ATOM 586 C C . ALA A 1 72 ? 11.942 2.235 -17.893 1.00 91.50 72 ALA A C 1
ATOM 588 O O . ALA A 1 72 ? 12.899 1.670 -18.441 1.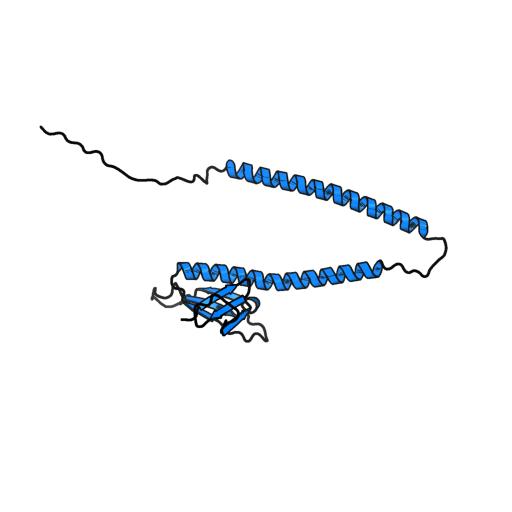00 91.50 72 ALA A O 1
ATOM 589 N N . VAL A 1 73 ? 11.541 3.458 -18.234 1.00 90.88 73 VAL A N 1
ATOM 590 C CA . VAL A 1 73 ? 12.195 4.260 -19.272 1.00 90.88 73 VAL A CA 1
ATOM 591 C C . VAL A 1 73 ? 13.597 4.702 -18.849 1.00 90.88 73 VAL A C 1
ATOM 593 O O . VAL A 1 73 ? 14.472 4.849 -19.702 1.00 90.88 73 VAL A O 1
ATOM 596 N N . SER A 1 74 ? 13.850 4.829 -17.541 1.00 90.31 74 SER A N 1
ATOM 597 C CA . SER A 1 74 ? 15.166 5.151 -16.983 1.00 90.31 74 SER A CA 1
ATOM 598 C C . SER A 1 74 ? 15.417 4.462 -15.629 1.00 90.31 74 SER A C 1
ATOM 600 O O . SER A 1 74 ? 14.475 3.981 -14.992 1.00 90.31 74 SER A O 1
ATOM 602 N N . PRO A 1 75 ? 16.680 4.370 -15.172 1.00 90.06 75 PRO A N 1
ATOM 603 C CA . PRO A 1 75 ? 17.003 3.865 -13.838 1.00 90.06 75 PRO A CA 1
ATOM 604 C C . PRO A 1 75 ? 16.387 4.704 -12.713 1.00 90.06 75 PRO A C 1
ATOM 606 O O . PRO A 1 75 ? 15.952 4.154 -11.708 1.00 90.06 75 PRO A O 1
ATOM 609 N N . GLU A 1 76 ? 16.313 6.020 -12.885 1.00 93.19 76 GLU A N 1
ATOM 610 C CA . GLU A 1 76 ? 15.726 6.942 -11.908 1.00 93.19 76 GLU A CA 1
ATOM 611 C C . GLU A 1 76 ? 14.216 6.717 -11.802 1.00 93.19 76 GLU A C 1
ATOM 613 O O . GLU A 1 76 ? 13.666 6.637 -10.703 1.00 93.19 76 GLU A O 1
ATOM 618 N N . GLU A 1 77 ? 13.549 6.534 -12.945 1.00 94.38 77 GLU A N 1
ATOM 619 C CA . GLU A 1 77 ? 12.134 6.182 -12.974 1.00 94.38 77 GLU A CA 1
ATOM 620 C C . GLU A 1 77 ? 11.897 4.805 -12.334 1.00 94.38 77 GLU A C 1
ATOM 622 O O . GLU A 1 77 ? 10.957 4.645 -11.561 1.00 94.38 77 GLU A O 1
ATOM 627 N N . LYS A 1 78 ? 12.779 3.822 -12.576 1.00 93.75 78 LYS A N 1
ATOM 628 C CA . LYS A 1 78 ? 12.730 2.519 -11.891 1.00 93.75 78 LYS A CA 1
ATOM 629 C C . LYS A 1 78 ? 12.751 2.697 -10.370 1.00 93.75 78 LYS A C 1
ATOM 631 O O . LYS A 1 78 ? 11.912 2.108 -9.696 1.00 93.75 78 LYS A O 1
ATOM 636 N N . GLU A 1 79 ? 13.687 3.477 -9.829 1.00 94.62 79 GLU A N 1
ATOM 637 C CA . GLU A 1 79 ? 13.754 3.723 -8.379 1.00 94.62 79 GLU A CA 1
ATOM 638 C C . GLU A 1 79 ? 12.475 4.398 -7.862 1.00 94.62 79 GLU A C 1
ATOM 640 O O . GLU A 1 79 ? 11.935 4.001 -6.829 1.00 94.62 79 GLU A O 1
ATOM 645 N N . SER A 1 80 ? 11.935 5.368 -8.608 1.00 96.69 80 SER A N 1
ATOM 646 C CA . SER A 1 80 ? 10.662 6.016 -8.271 1.00 96.69 80 SER A CA 1
ATOM 647 C C . SER A 1 80 ? 9.499 5.015 -8.225 1.00 96.69 80 SER A C 1
ATOM 649 O O . SER A 1 80 ? 8.765 4.970 -7.234 1.00 96.69 80 SER A O 1
ATOM 651 N N . TRP A 1 81 ? 9.380 4.150 -9.239 1.00 97.00 81 TRP A N 1
ATOM 652 C CA . TRP A 1 81 ? 8.368 3.094 -9.298 1.00 97.00 81 TRP A CA 1
ATOM 653 C C . TRP A 1 81 ? 8.515 2.070 -8.173 1.00 97.00 81 TRP A C 1
ATOM 655 O O . TRP A 1 81 ? 7.519 1.694 -7.557 1.00 97.00 81 TRP A O 1
ATOM 665 N N . ILE A 1 82 ? 9.736 1.626 -7.865 1.00 96.00 82 ILE A N 1
ATOM 666 C CA . ILE A 1 82 ? 9.986 0.699 -6.753 1.00 96.00 82 ILE A CA 1
ATOM 667 C C . ILE A 1 82 ? 9.517 1.314 -5.431 1.00 96.00 82 ILE A C 1
ATOM 669 O O . ILE A 1 82 ? 8.808 0.656 -4.666 1.00 96.00 82 ILE A O 1
ATOM 673 N N . ASN A 1 83 ? 9.872 2.574 -5.175 1.00 96.75 83 ASN A N 1
ATOM 674 C CA . ASN A 1 83 ? 9.530 3.258 -3.931 1.00 96.75 83 ASN A CA 1
ATOM 675 C C . ASN A 1 83 ? 8.018 3.434 -3.765 1.00 96.75 83 ASN A C 1
ATOM 677 O O . ASN A 1 83 ? 7.473 3.059 -2.725 1.00 96.75 83 ASN A O 1
ATOM 681 N N . ILE A 1 84 ? 7.326 3.952 -4.787 1.00 97.44 84 ILE A N 1
ATOM 682 C CA . ILE A 1 84 ? 5.877 4.177 -4.709 1.00 97.44 84 ILE A CA 1
ATOM 683 C C . ILE A 1 84 ? 5.110 2.850 -4.602 1.00 97.44 84 ILE A C 1
ATOM 685 O O . ILE A 1 84 ? 4.175 2.753 -3.813 1.00 97.44 84 ILE A O 1
ATOM 689 N N . LEU A 1 85 ? 5.541 1.796 -5.309 1.00 97.38 85 LEU A N 1
ATOM 690 C CA . LEU A 1 85 ? 4.904 0.479 -5.227 1.00 97.38 85 LEU A CA 1
ATOM 691 C C . LEU A 1 85 ? 5.094 -0.151 -3.846 1.00 97.38 85 LEU A C 1
ATOM 693 O O . LEU A 1 85 ? 4.125 -0.637 -3.276 1.00 97.38 85 LEU A O 1
ATOM 697 N N . ASN A 1 86 ? 6.296 -0.103 -3.267 1.00 97.25 86 ASN A N 1
ATOM 698 C CA . ASN A 1 86 ? 6.524 -0.617 -1.912 1.00 97.25 86 ASN A CA 1
ATOM 699 C C . ASN A 1 86 ? 5.724 0.154 -0.853 1.00 97.25 86 ASN A C 1
ATOM 701 O O . ASN A 1 86 ? 5.163 -0.457 0.062 1.00 97.25 86 ASN A O 1
ATOM 705 N N . ALA A 1 87 ? 5.622 1.479 -0.993 1.00 96.25 87 ALA A N 1
ATOM 706 C CA . ALA A 1 87 ? 4.790 2.298 -0.119 1.00 96.25 87 ALA A CA 1
ATOM 707 C C . ALA A 1 87 ? 3.303 1.921 -0.245 1.00 96.25 87 ALA A C 1
ATOM 709 O O . ALA A 1 87 ? 2.633 1.716 0.768 1.00 96.25 87 ALA A O 1
ATOM 710 N N . SER A 1 88 ? 2.799 1.757 -1.472 1.00 96.75 88 SER A N 1
ATOM 711 C CA . SER A 1 88 ? 1.412 1.350 -1.713 1.00 96.75 88 SER A CA 1
ATOM 712 C C . SER A 1 88 ? 1.113 -0.077 -1.244 1.00 96.75 88 SER A C 1
ATOM 714 O O . SER A 1 88 ? 0.062 -0.279 -0.651 1.00 96.75 88 SER A O 1
ATOM 716 N N . ILE A 1 89 ? 2.026 -1.042 -1.416 1.00 95.38 89 ILE A N 1
ATOM 717 C CA . ILE A 1 89 ? 1.892 -2.408 -0.864 1.00 95.38 89 ILE A CA 1
ATOM 718 C C . ILE A 1 89 ? 1.787 -2.357 0.660 1.00 95.38 89 ILE A C 1
ATOM 720 O O . ILE A 1 89 ? 0.906 -2.979 1.248 1.00 95.38 89 ILE A O 1
ATOM 724 N N . THR A 1 90 ? 2.672 -1.596 1.309 1.00 94.44 90 THR A N 1
ATOM 725 C CA . THR A 1 90 ? 2.657 -1.443 2.772 1.00 94.44 90 THR A CA 1
ATOM 726 C C . THR A 1 90 ? 1.327 -0.860 3.234 1.00 94.44 90 THR A C 1
ATOM 728 O O . THR A 1 90 ? 0.705 -1.378 4.157 1.00 94.44 90 THR A O 1
ATOM 731 N N . LYS A 1 91 ? 0.842 0.178 2.546 1.00 93.56 91 LYS A N 1
ATOM 732 C CA . LYS A 1 91 ? -0.459 0.786 2.830 1.00 93.56 91 LYS A CA 1
ATOM 733 C C . LYS A 1 91 ? -1.621 -0.191 2.610 1.00 93.56 91 LYS A C 1
ATOM 735 O O . LYS A 1 91 ? -2.521 -0.232 3.441 1.00 93.56 91 LYS A O 1
ATOM 740 N N . ALA A 1 92 ? -1.595 -0.972 1.531 1.00 92.25 92 ALA A N 1
ATOM 741 C CA . ALA A 1 92 ? -2.616 -1.973 1.219 1.00 92.25 92 ALA A CA 1
ATOM 742 C C . ALA A 1 92 ? -2.723 -3.026 2.330 1.00 92.25 92 ALA A C 1
ATOM 744 O O . ALA A 1 92 ? -3.811 -3.321 2.814 1.00 92.25 92 ALA A O 1
ATOM 745 N N . LYS A 1 93 ? -1.576 -3.537 2.794 1.00 90.19 93 LYS A N 1
ATOM 746 C CA . LYS A 1 93 ? -1.507 -4.526 3.878 1.00 90.19 93 LYS A CA 1
ATOM 747 C C . LYS A 1 93 ? -1.934 -3.955 5.222 1.00 90.19 93 LYS A C 1
ATOM 749 O O . LYS A 1 93 ? -2.658 -4.616 5.957 1.00 90.19 93 LYS A O 1
ATOM 754 N N . ASN A 1 94 ? -1.525 -2.726 5.524 1.00 88.75 94 ASN A N 1
ATOM 755 C CA . ASN A 1 94 ? -1.932 -2.069 6.760 1.00 88.75 94 ASN A CA 1
ATOM 756 C C . ASN A 1 94 ? -3.434 -1.788 6.783 1.00 88.75 94 ASN A C 1
ATOM 758 O O . ASN A 1 94 ? -4.029 -1.933 7.839 1.00 88.75 94 ASN A O 1
ATOM 762 N N . ARG A 1 95 ? -4.072 -1.497 5.639 1.00 88.19 95 ARG A N 1
ATOM 763 C CA . ARG A 1 95 ? -5.535 -1.359 5.589 1.00 88.19 95 ARG A CA 1
ATOM 764 C C . ARG A 1 95 ? -6.246 -2.626 6.069 1.00 88.19 95 ARG A C 1
ATOM 766 O O . ARG A 1 95 ? -7.203 -2.517 6.819 1.00 88.19 95 ARG A O 1
ATOM 773 N N . ILE A 1 96 ? -5.765 -3.807 5.678 1.00 77.81 96 ILE A N 1
ATOM 774 C CA . ILE A 1 96 ? -6.348 -5.086 6.120 1.00 77.81 96 ILE A CA 1
ATOM 775 C C . ILE A 1 96 ? -6.238 -5.223 7.647 1.00 77.81 96 ILE A C 1
ATOM 777 O O . ILE A 1 96 ? -7.205 -5.594 8.307 1.00 77.81 96 ILE A O 1
ATOM 781 N N . LEU A 1 97 ? -5.081 -4.867 8.216 1.00 80.38 97 LEU A N 1
ATOM 782 C CA . LEU A 1 97 ? -4.870 -4.876 9.668 1.00 80.38 97 LEU A CA 1
ATOM 783 C C . LEU A 1 97 ? -5.748 -3.839 10.389 1.00 80.38 97 LEU A C 1
ATOM 785 O O . LEU A 1 97 ? -6.298 -4.122 11.452 1.00 80.38 97 LEU A O 1
ATOM 789 N N . ASP A 1 98 ? -5.896 -2.649 9.808 1.00 83.56 98 ASP A N 1
ATOM 790 C CA . ASP A 1 98 ? -6.732 -1.579 10.349 1.00 83.56 98 ASP A CA 1
ATOM 791 C C . ASP A 1 98 ? -8.216 -1.983 10.340 1.00 83.56 98 ASP A C 1
ATOM 793 O O . ASP A 1 98 ? -8.919 -1.758 11.324 1.00 83.56 98 ASP A O 1
ATOM 797 N N . GLU A 1 99 ? -8.697 -2.621 9.269 1.00 85.19 99 GLU A N 1
ATOM 798 C CA . GLU A 1 99 ? -10.066 -3.147 9.168 1.00 85.19 99 GLU A CA 1
ATOM 799 C C . GLU A 1 99 ? -10.347 -4.230 10.223 1.00 85.19 99 GLU A C 1
ATOM 801 O O . GLU A 1 99 ? -11.414 -4.227 10.848 1.00 85.19 99 GLU A O 1
ATOM 806 N N . GLU A 1 100 ? -9.386 -5.120 10.483 1.00 86.25 100 GLU A N 1
ATOM 807 C CA . GLU A 1 100 ? -9.492 -6.137 11.536 1.00 86.25 100 GLU A CA 1
ATOM 808 C C . GLU A 1 100 ? -9.547 -5.498 12.933 1.00 86.25 100 GLU A C 1
ATOM 810 O O . GLU A 1 100 ? -10.410 -5.838 13.749 1.00 86.25 100 GLU A O 1
ATOM 815 N N . LEU A 1 101 ? -8.695 -4.501 13.192 1.00 89.38 101 LEU A N 1
ATOM 816 C CA . LEU A 1 101 ? -8.701 -3.757 14.450 1.00 89.38 101 LEU A CA 1
ATOM 817 C C . LEU A 1 101 ? -10.015 -2.990 14.655 1.00 89.38 101 LEU A C 1
ATOM 819 O O . LEU A 1 101 ? -10.568 -2.998 15.757 1.00 89.38 101 LEU A O 1
ATOM 823 N N . ILE A 1 102 ? -10.532 -2.337 13.611 1.00 89.25 102 ILE A N 1
ATOM 824 C CA . ILE A 1 102 ? -11.827 -1.644 13.653 1.00 89.25 102 ILE A CA 1
ATOM 825 C C . ILE A 1 102 ? -12.938 -2.642 13.972 1.00 89.25 102 ILE A C 1
ATOM 827 O O . ILE A 1 102 ? -13.755 -2.368 14.850 1.00 89.25 102 ILE A O 1
ATOM 831 N N . SER A 1 103 ? -12.939 -3.807 13.322 1.00 88.38 103 SER A N 1
ATOM 832 C CA . SER A 1 103 ? -13.927 -4.865 13.563 1.00 88.38 103 SER A CA 1
ATOM 833 C C . SER A 1 103 ? -13.887 -5.344 15.016 1.00 88.38 103 SER A C 1
ATOM 835 O O . SER A 1 103 ? -14.920 -5.399 15.683 1.00 88.38 103 SER A O 1
ATOM 837 N N . GLN A 1 104 ? -12.689 -5.586 15.555 1.00 92.81 104 GLN A N 1
ATOM 838 C CA . GLN A 1 104 ? -12.502 -5.966 16.956 1.00 92.81 104 GLN A CA 1
ATOM 839 C C . GLN A 1 104 ? -13.002 -4.879 17.923 1.00 92.81 104 GLN A C 1
ATOM 841 O O . GLN A 1 104 ? -13.651 -5.170 18.932 1.00 92.81 104 GLN A O 1
ATOM 846 N N . LYS A 1 105 ? -12.701 -3.606 17.642 1.00 92.00 105 LYS A N 1
ATOM 847 C CA . LYS A 1 105 ? -13.140 -2.472 18.469 1.00 92.00 105 LYS A CA 1
ATOM 848 C C . LYS A 1 105 ? -14.646 -2.250 18.403 1.00 92.00 105 LYS A C 1
ATOM 850 O O . LYS A 1 105 ? -15.246 -1.887 19.419 1.00 92.00 105 LYS A O 1
ATOM 855 N N . LEU A 1 106 ? -15.249 -2.478 17.241 1.00 93.25 106 LEU A N 1
ATOM 856 C CA . LEU A 1 106 ? -16.691 -2.424 17.058 1.00 93.25 106 LEU A CA 1
ATOM 857 C C . LEU A 1 106 ? -17.370 -3.516 17.887 1.00 93.25 106 LEU A C 1
ATOM 859 O O . LEU A 1 106 ? -18.239 -3.198 18.694 1.00 93.25 106 LEU A O 1
ATOM 863 N N . GLU A 1 107 ? -16.891 -4.759 17.801 1.00 92.88 107 GLU A N 1
ATOM 864 C CA . GLU A 1 107 ? -17.410 -5.872 18.604 1.00 92.88 107 GLU A CA 1
ATOM 865 C C . GLU A 1 107 ? -17.282 -5.593 20.112 1.00 92.88 107 GLU A C 1
ATOM 867 O O . GLU A 1 107 ? -18.219 -5.803 20.886 1.00 92.88 107 GLU A O 1
ATOM 872 N N . GLN A 1 108 ? -16.136 -5.064 20.551 1.00 93.31 108 GLN A N 1
ATOM 873 C CA . GLN A 1 108 ? -15.941 -4.672 21.947 1.00 93.31 108 GLN A CA 1
ATOM 874 C C . GLN A 1 108 ? -16.976 -3.622 22.385 1.00 93.31 108 GLN A C 1
ATOM 876 O O . GLN A 1 108 ? -17.511 -3.701 23.492 1.00 93.31 108 GLN A O 1
ATOM 881 N N . THR A 1 109 ? -17.271 -2.655 21.519 1.00 90.31 109 THR A N 1
ATOM 882 C CA . THR A 1 109 ? -18.237 -1.588 21.792 1.00 90.31 109 THR A CA 1
ATOM 883 C C . THR A 1 109 ? -19.665 -2.135 21.842 1.00 90.31 109 THR A C 1
ATOM 885 O O . THR A 1 109 ? -20.405 -1.801 22.763 1.00 90.31 109 THR A O 1
ATOM 888 N N . GLU A 1 110 ? -20.048 -3.030 20.931 1.00 90.69 110 GLU A N 1
ATOM 889 C CA . GLU A 1 110 ? -21.358 -3.698 20.947 1.00 90.69 110 GLU A CA 1
ATOM 890 C C . GLU A 1 110 ? -21.571 -4.535 22.215 1.00 90.69 110 GLU A C 1
ATOM 892 O O . GLU A 1 110 ? -22.646 -4.488 22.822 1.00 90.69 110 GLU A O 1
ATOM 897 N N . ARG A 1 111 ? -20.536 -5.251 22.675 1.00 89.94 111 ARG A N 1
ATOM 898 C CA . ARG A 1 111 ? -20.583 -5.998 23.944 1.00 89.94 111 ARG A CA 1
ATOM 899 C C . ARG A 1 111 ? -20.819 -5.074 25.136 1.00 89.94 111 ARG A C 1
ATOM 901 O O . ARG A 1 111 ? -21.665 -5.374 25.978 1.00 89.94 111 ARG A O 1
ATOM 908 N N . LEU A 1 112 ? -20.112 -3.944 25.198 1.00 90.38 112 LEU A N 1
ATOM 909 C CA . LEU A 1 112 ? -20.296 -2.952 26.261 1.00 90.38 112 LEU A CA 1
ATOM 910 C C . LEU A 1 112 ? -21.694 -2.318 26.208 1.00 90.38 112 LEU A C 1
ATOM 912 O O . LEU A 1 112 ? -22.349 -2.206 27.238 1.00 90.38 112 LEU A O 1
ATOM 916 N N . LEU A 1 113 ? -22.195 -1.973 25.019 1.00 85.88 113 LEU A N 1
ATOM 917 C CA . LEU A 1 113 ? -23.553 -1.442 24.850 1.00 85.88 113 LEU A CA 1
ATOM 918 C C . LEU A 1 113 ? -24.632 -2.457 25.250 1.00 85.88 113 LEU A C 1
ATOM 920 O O . LEU A 1 113 ? -25.656 -2.074 25.813 1.00 85.88 113 LEU A O 1
ATOM 924 N N . THR A 1 114 ? -24.395 -3.748 25.013 1.00 80.81 114 THR A N 1
ATOM 925 C CA . THR A 1 114 ? -25.302 -4.827 25.433 1.00 80.81 114 THR A CA 1
ATOM 926 C C . THR A 1 114 ? -25.342 -4.974 26.956 1.00 80.81 114 THR A C 1
ATOM 928 O O . THR A 1 114 ? -26.421 -5.157 27.509 1.00 80.81 114 THR A O 1
ATOM 931 N N . GLN A 1 115 ? -24.207 -4.824 27.650 1.00 76.00 115 GLN A N 1
ATOM 932 C CA . GLN A 1 115 ? -24.156 -4.816 29.122 1.00 76.00 115 GLN A CA 1
ATOM 933 C C . GLN A 1 115 ? -24.839 -3.591 29.750 1.00 76.00 115 GLN A C 1
ATOM 935 O O . GLN A 1 115 ? -25.265 -3.650 30.898 1.00 76.00 115 GLN A O 1
ATOM 940 N N . VAL A 1 116 ? -24.944 -2.485 29.010 1.00 69.25 116 VAL A N 1
ATOM 941 C CA . VAL A 1 116 ? -25.563 -1.231 29.472 1.00 69.25 116 VAL A CA 1
ATOM 942 C C . VAL A 1 116 ? -27.064 -1.171 29.153 1.00 69.25 116 VAL A C 1
ATOM 944 O O . VAL A 1 116 ? -27.735 -0.223 29.565 1.00 69.25 116 VAL A O 1
ATOM 947 N N . ARG A 1 117 ? -27.645 -2.180 28.477 1.00 60.03 117 ARG A N 1
ATOM 948 C CA . ARG A 1 117 ? -29.110 -2.281 28.391 1.00 60.03 117 ARG A CA 1
ATOM 949 C C . ARG A 1 117 ? -29.669 -2.411 29.814 1.00 60.03 117 ARG A C 1
ATOM 951 O O . ARG A 1 117 ? -29.302 -3.359 30.504 1.00 60.03 117 ARG A O 1
ATOM 958 N N . PRO A 1 118 ? -30.522 -1.476 30.271 1.00 51.25 118 PRO A N 1
ATOM 959 C CA . PRO A 1 118 ? -31.099 -1.576 31.595 1.00 51.25 118 PRO A CA 1
ATOM 960 C C . PRO A 1 118 ? -32.016 -2.795 31.613 1.00 51.25 118 PRO A C 1
ATOM 962 O O . PRO A 1 118 ? -32.928 -2.915 30.794 1.00 51.25 118 PRO A O 1
ATOM 965 N N . ASP A 1 119 ? -31.729 -3.707 32.532 1.00 47.56 119 ASP A N 1
ATOM 966 C CA . ASP A 1 119 ? -32.625 -4.786 32.914 1.00 47.56 119 ASP A CA 1
ATOM 967 C C . ASP A 1 119 ? -33.851 -4.125 33.571 1.00 47.56 119 ASP A C 1
ATOM 969 O O . ASP A 1 119 ? -33.843 -3.749 34.744 1.00 47.56 119 ASP A O 1
ATOM 973 N N . GLU A 1 120 ? -34.869 -3.834 32.760 1.00 52.47 120 GLU A N 1
ATOM 974 C CA . GLU A 1 120 ? -36.069 -3.067 33.128 1.00 52.47 120 GLU A CA 1
ATOM 975 C C . GLU A 1 120 ? -37.077 -3.881 33.961 1.00 52.47 120 GLU A C 1
ATOM 977 O O . GLU A 1 120 ? -38.237 -3.489 34.044 1.00 52.47 120 GLU A O 1
ATOM 982 N N . ASP A 1 121 ? -36.676 -4.977 34.621 1.00 47.16 121 ASP A N 1
ATOM 983 C CA . ASP A 1 121 ? -37.647 -5.851 35.300 1.00 47.16 121 ASP A CA 1
ATOM 984 C C . ASP A 1 121 ? -37.356 -6.228 36.762 1.00 47.16 121 ASP A C 1
ATOM 986 O O . ASP A 1 121 ? -37.909 -7.192 37.292 1.00 47.16 121 ASP A O 1
ATOM 990 N N . GLN A 1 122 ? -36.591 -5.411 37.502 1.00 45.31 122 GLN A N 1
ATOM 991 C CA . GLN A 1 122 ? -36.579 -5.535 38.969 1.00 45.31 122 GLN A CA 1
ATOM 992 C C . GLN A 1 122 ? -36.584 -4.202 39.737 1.00 45.31 122 GLN A C 1
ATOM 994 O O . GLN A 1 122 ? -35.590 -3.715 40.275 1.00 45.31 122 GLN A O 1
ATOM 999 N N . ARG A 1 123 ? -37.805 -3.667 39.923 1.00 54.84 123 ARG A N 1
ATOM 1000 C CA . ARG A 1 123 ? -38.232 -3.073 41.211 1.00 54.84 123 ARG A CA 1
ATOM 1001 C C . ARG A 1 123 ? -37.761 -4.039 42.323 1.00 54.84 123 ARG A C 1
ATOM 1003 O O . ARG A 1 123 ? -37.983 -5.233 42.205 1.00 54.84 123 ARG A O 1
ATOM 1010 N N . VAL A 1 124 ? -37.086 -3.637 43.403 1.00 44.88 124 VAL A N 1
ATOM 1011 C CA . VAL A 1 124 ? -37.660 -2.950 44.571 1.00 44.88 124 VAL A CA 1
ATOM 1012 C C . VAL A 1 124 ? -36.514 -2.373 45.444 1.00 44.88 124 VAL A C 1
ATOM 1014 O O . VAL A 1 124 ? -35.708 -3.094 46.018 1.00 44.88 124 VAL A O 1
ATOM 1017 N N . LYS A 1 125 ? -36.491 -1.039 45.573 1.00 49.22 125 LYS A N 1
ATOM 1018 C CA . LYS A 1 125 ? -36.006 -0.201 46.702 1.00 49.22 125 LYS A CA 1
ATOM 1019 C C . LYS A 1 125 ? -34.546 -0.252 47.219 1.00 49.22 125 LYS A C 1
ATOM 1021 O O . LYS A 1 125 ? -34.237 0.589 48.055 1.00 49.22 125 LYS A O 1
ATOM 1026 N N . GLY A 1 126 ? -33.634 -1.090 46.719 1.00 46.09 126 GLY A N 1
ATOM 1027 C CA . GLY A 1 126 ? -32.237 -1.126 47.218 1.00 46.09 126 GLY A CA 1
ATOM 1028 C C . GLY A 1 126 ? -31.163 -0.388 46.392 1.00 46.09 126 GLY A C 1
ATOM 1029 O O . GLY A 1 126 ? -30.176 0.076 46.951 1.00 46.09 126 GLY A O 1
ATOM 1030 N N . GLY A 1 127 ? -31.331 -0.267 45.068 1.00 49.44 127 GLY A N 1
ATOM 1031 C CA . GLY A 1 127 ? -30.224 0.069 44.147 1.00 49.44 127 GLY A CA 1
ATOM 1032 C C . GLY A 1 127 ? -30.079 1.534 43.712 1.00 49.44 127 GLY A C 1
ATOM 1033 O O . GLY A 1 127 ? -29.059 1.900 43.136 1.00 49.44 127 GLY A O 1
ATOM 1034 N N . LYS A 1 128 ? -31.065 2.395 43.995 1.00 48.66 128 LYS A N 1
ATOM 1035 C CA . LYS A 1 128 ? -31.154 3.746 43.400 1.00 48.66 128 LYS A CA 1
ATOM 1036 C C . LYS A 1 128 ? -29.994 4.678 43.796 1.00 48.66 128 LYS A C 1
ATOM 1038 O O . LYS A 1 128 ? -29.553 5.483 42.988 1.00 48.66 128 LYS A O 1
ATOM 1043 N N . LEU A 1 129 ? -29.465 4.527 45.013 1.00 51.09 129 LEU A N 1
ATOM 1044 C CA . LEU A 1 129 ? -28.324 5.307 45.517 1.00 51.09 129 LEU A CA 1
ATOM 1045 C C . LEU A 1 129 ? -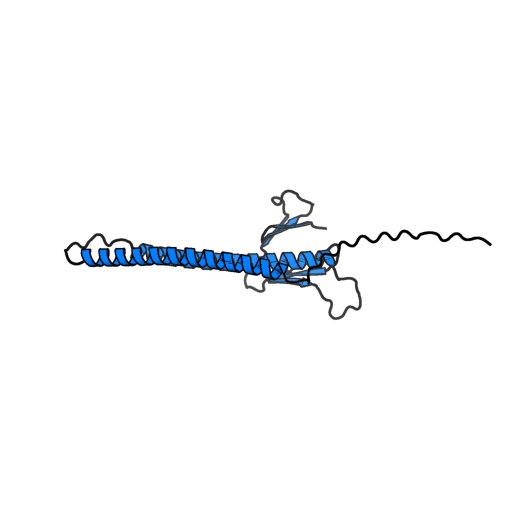26.982 4.876 44.899 1.00 51.09 129 LEU A C 1
ATOM 1047 O O . LEU A 1 129 ? -26.106 5.711 44.697 1.00 51.09 129 LEU A O 1
ATOM 1051 N N . SER A 1 130 ? -26.821 3.591 44.568 1.00 59.34 130 SER A N 1
ATOM 1052 C CA . SER A 1 130 ? -25.564 3.051 44.032 1.00 59.34 130 SER A CA 1
ATOM 1053 C C . SER A 1 130 ? -25.372 3.409 42.557 1.00 59.34 130 SER A C 1
ATOM 1055 O O . SER A 1 130 ? -24.273 3.779 42.151 1.00 59.34 130 SER A O 1
ATOM 1057 N N . THR A 1 131 ? -26.452 3.412 41.773 1.00 72.12 131 THR A N 1
ATOM 1058 C CA . THR A 1 131 ? -26.428 3.867 40.376 1.00 72.12 131 THR A CA 1
ATOM 1059 C C . THR A 1 131 ? -26.147 5.361 40.251 1.00 72.12 131 THR A C 1
ATOM 1061 O O . THR A 1 131 ? -25.457 5.784 39.327 1.00 72.12 131 THR A O 1
ATOM 1064 N N . GLU A 1 132 ? -26.652 6.171 41.182 1.00 80.25 132 GLU A N 1
ATOM 1065 C CA . GLU A 1 132 ? -26.442 7.621 41.172 1.00 80.25 132 GLU A CA 1
ATOM 1066 C C . GLU A 1 132 ? -25.007 7.981 41.581 1.00 80.25 132 GLU A C 1
ATOM 1068 O O . GLU A 1 132 ? -24.378 8.824 40.945 1.00 80.25 132 GLU A O 1
ATOM 1073 N N . ALA A 1 133 ? -24.446 7.263 42.561 1.00 79.50 133 ALA A N 1
ATOM 1074 C CA . ALA A 1 133 ? -23.038 7.378 42.934 1.00 79.50 133 ALA A CA 1
ATOM 1075 C C . ALA A 1 133 ? -22.097 6.946 41.795 1.00 79.50 133 ALA A C 1
ATOM 1077 O O . ALA A 1 133 ? -21.169 7.681 41.463 1.00 79.50 133 ALA A O 1
ATOM 1078 N N . ALA A 1 134 ? -22.376 5.814 41.138 1.00 79.81 134 ALA A N 1
ATOM 1079 C CA . ALA A 1 134 ? -21.602 5.351 39.984 1.00 79.81 134 ALA A CA 1
ATOM 1080 C C . ALA A 1 134 ? -21.678 6.336 38.805 1.00 79.81 134 ALA A C 1
ATOM 1082 O O . ALA A 1 134 ? -20.685 6.587 38.124 1.00 79.81 134 ALA A O 1
ATOM 1083 N N . ARG A 1 135 ? -22.848 6.951 38.583 1.00 85.06 135 ARG A N 1
ATOM 1084 C CA . ARG A 1 135 ? -23.032 7.979 37.553 1.00 85.06 135 ARG A CA 1
ATOM 1085 C C . ARG A 1 135 ? -22.258 9.257 37.875 1.00 85.06 135 ARG A C 1
ATOM 1087 O O . ARG A 1 135 ? -21.627 9.813 36.981 1.00 85.06 135 ARG A O 1
ATOM 1094 N N . ALA A 1 136 ? -22.267 9.696 39.133 1.00 84.75 136 ALA A N 1
ATOM 1095 C CA . ALA A 1 136 ? -21.498 10.854 39.579 1.00 84.75 136 ALA A CA 1
ATOM 1096 C C . ALA A 1 136 ? -19.982 10.613 39.473 1.00 84.75 136 ALA A C 1
ATOM 1098 O O . ALA A 1 136 ? -19.238 11.504 39.060 1.00 84.75 136 ALA A O 1
ATOM 1099 N N . GLU A 1 137 ? -19.518 9.403 39.793 1.00 84.00 137 GLU A N 1
ATOM 1100 C CA . GLU A 1 137 ? -18.118 9.011 39.625 1.00 84.00 137 GLU A CA 1
ATOM 1101 C C . GLU A 1 137 ? -17.711 8.985 38.145 1.00 84.00 137 GLU A C 1
ATOM 1103 O O . GLU A 1 137 ? -16.690 9.573 37.783 1.00 84.00 137 GLU A O 1
ATOM 1108 N N . ALA A 1 138 ? -18.541 8.404 37.273 1.00 82.44 138 ALA A N 1
ATOM 1109 C CA . ALA A 1 138 ? -18.312 8.414 35.830 1.00 82.44 138 ALA A CA 1
ATOM 1110 C C . ALA A 1 138 ? -18.261 9.844 35.264 1.00 82.44 138 ALA A C 1
ATOM 1112 O O . ALA A 1 138 ? -17.378 10.170 34.470 1.00 82.44 138 ALA A O 1
ATOM 1113 N N . GLU A 1 139 ? -19.157 10.731 35.703 1.00 86.44 139 GLU A N 1
ATOM 1114 C CA . GLU A 1 139 ? -19.149 12.138 35.292 1.00 86.44 139 GLU A CA 1
ATOM 1115 C C . GLU A 1 139 ? -17.881 12.864 35.766 1.00 86.44 139 GLU A C 1
ATOM 1117 O O . GLU A 1 139 ? -17.302 13.663 35.024 1.00 86.44 139 GLU A O 1
ATOM 1122 N N . ARG A 1 140 ? -17.406 12.563 36.981 1.00 93.62 140 ARG A N 1
ATOM 1123 C CA . ARG A 1 140 ? -16.147 13.111 37.498 1.00 93.62 140 ARG A CA 1
ATOM 1124 C C . ARG A 1 140 ? -14.957 12.656 36.656 1.00 93.62 140 ARG A C 1
ATOM 1126 O O . ARG A 1 140 ? -14.154 13.498 36.261 1.00 93.62 140 ARG A O 1
ATOM 1133 N N . LEU A 1 141 ? -14.872 11.361 36.347 1.00 94.50 141 LEU A N 1
ATOM 1134 C CA . LEU A 1 141 ? -13.807 10.797 35.512 1.00 94.50 141 LEU A CA 1
ATOM 1135 C C . LEU A 1 141 ? -13.813 11.397 34.101 1.00 94.50 141 LEU A C 1
ATOM 1137 O O . LEU A 1 141 ? -12.754 11.703 33.564 1.00 94.50 141 LEU A O 1
ATOM 1141 N N . LEU A 1 142 ? -14.988 11.640 33.511 1.00 93.06 142 LEU A N 1
ATOM 1142 C CA . LEU A 1 142 ? -15.095 12.304 32.207 1.00 93.06 142 LEU A CA 1
ATOM 1143 C C . LEU A 1 142 ? -14.611 13.759 32.248 1.00 93.06 142 LEU A C 1
ATOM 1145 O O . LEU A 1 142 ? -13.914 14.204 31.332 1.00 93.06 142 LEU A O 1
ATOM 1149 N N . LYS A 1 143 ? -14.940 14.502 33.312 1.00 93.38 143 LYS A N 1
ATOM 1150 C CA . LYS A 1 143 ? -14.433 15.870 33.513 1.00 93.38 143 LYS A CA 1
ATOM 1151 C C . LYS A 1 143 ? -12.914 15.875 33.660 1.00 93.38 143 LYS A C 1
ATOM 1153 O O . LYS A 1 143 ? -12.246 16.673 33.008 1.00 93.38 143 LYS A O 1
ATOM 1158 N N . GLU A 1 144 ? -12.369 14.958 34.452 1.00 93.19 144 GLU A N 1
ATOM 1159 C CA . GLU A 1 144 ? -10.924 14.799 34.630 1.00 93.19 144 GLU A CA 1
ATOM 1160 C C . GLU A 1 144 ? -10.225 14.431 33.316 1.00 93.19 144 GLU A C 1
ATOM 1162 O O . GLU A 1 144 ? -9.251 15.078 32.933 1.00 93.19 144 GLU A O 1
ATOM 1167 N N . ALA A 1 145 ? -10.763 13.464 32.569 1.00 91.69 145 ALA A N 1
ATOM 1168 C CA . ALA A 1 145 ? -10.239 13.076 31.264 1.00 91.69 145 ALA A CA 1
ATOM 1169 C C . ALA A 1 145 ? -10.249 14.250 30.273 1.00 91.69 145 ALA A C 1
ATOM 1171 O O . ALA A 1 145 ? -9.284 14.447 29.538 1.00 91.69 145 ALA A O 1
ATOM 1172 N N . THR A 1 146 ? -11.301 15.073 30.294 1.00 95.06 146 THR A N 1
ATOM 1173 C CA . THR A 1 146 ? -11.405 16.273 29.449 1.00 95.06 146 THR A CA 1
ATOM 1174 C C . THR A 1 146 ? -10.343 17.309 29.816 1.00 95.06 146 THR A C 1
ATOM 1176 O O . THR A 1 146 ? -9.702 17.883 28.934 1.00 95.06 146 THR A O 1
ATOM 1179 N N . VAL A 1 147 ? -10.119 17.551 31.110 1.00 94.19 147 VAL A N 1
ATOM 1180 C CA . VAL A 1 147 ? -9.064 18.463 31.577 1.00 94.19 147 VAL A CA 1
ATOM 1181 C C . VAL A 1 147 ? -7.685 17.944 31.164 1.00 94.19 147 VAL A C 1
ATOM 1183 O O . VAL A 1 147 ? -6.907 18.689 30.567 1.00 94.19 147 VAL A O 1
ATOM 1186 N N . SER A 1 148 ? -7.410 16.662 31.403 1.00 92.19 148 SER A N 1
ATOM 1187 C CA . SER A 1 148 ? -6.142 16.016 31.050 1.00 92.19 148 SER A CA 1
ATOM 1188 C C . SER A 1 148 ? -5.878 16.015 29.543 1.00 92.19 148 SER A C 1
ATOM 1190 O O . SER A 1 148 ? -4.759 16.294 29.119 1.00 92.19 148 SER A O 1
ATOM 1192 N N . TRP A 1 149 ? -6.900 15.776 28.717 1.00 94.44 149 TRP A N 1
ATOM 1193 C CA . TRP A 1 149 ? -6.784 15.831 27.259 1.00 94.44 149 TRP A CA 1
ATOM 1194 C C . TRP A 1 149 ? -6.428 17.235 26.762 1.00 94.44 149 TRP A C 1
ATOM 1196 O O . TRP A 1 149 ? -5.494 17.399 25.976 1.00 94.44 149 TRP A O 1
ATOM 1206 N N . ASN A 1 150 ? -7.109 18.262 27.278 1.00 95.06 150 ASN A N 1
ATOM 1207 C CA . ASN A 1 150 ? -6.797 19.652 26.945 1.00 95.06 150 ASN A CA 1
ATOM 1208 C C . ASN A 1 150 ? -5.373 20.031 27.369 1.00 95.06 150 ASN A C 1
ATOM 1210 O O . ASN A 1 150 ? -4.679 20.749 26.649 1.00 95.06 150 ASN A O 1
ATOM 1214 N N . GLN A 1 151 ? -4.919 19.542 28.525 1.00 93.44 151 GLN A N 1
ATOM 1215 C CA . GLN A 1 151 ? -3.558 19.784 28.991 1.00 93.44 151 GLN A CA 1
ATOM 1216 C C . GLN A 1 151 ? -2.522 19.098 28.092 1.00 93.44 151 GLN A C 1
ATOM 1218 O O . GLN A 1 151 ? -1.552 19.736 27.690 1.00 93.44 151 GLN A O 1
ATOM 1223 N N . ALA A 1 152 ? -2.743 17.835 27.723 1.00 91.56 152 ALA A N 1
ATOM 1224 C CA . ALA A 1 152 ? -1.869 17.113 26.802 1.00 91.56 152 ALA A CA 1
ATOM 1225 C C . ALA A 1 152 ? -1.785 17.806 25.433 1.00 91.56 152 ALA A C 1
ATOM 1227 O O . ALA A 1 152 ? -0.705 17.896 24.853 1.00 91.56 152 ALA A O 1
ATOM 1228 N N . HIS A 1 153 ? -2.901 18.355 24.945 1.00 93.38 153 HIS A N 1
ATOM 1229 C CA . HIS A 1 153 ? -2.926 19.117 23.701 1.00 93.38 153 HIS A CA 1
ATOM 1230 C C . HIS A 1 153 ? -2.056 20.385 23.772 1.00 93.38 153 HIS A C 1
ATOM 1232 O O . HIS A 1 153 ? -1.309 20.662 22.836 1.00 93.38 153 HIS A O 1
ATOM 1238 N N . LYS A 1 154 ? -2.084 21.124 24.892 1.00 96.56 154 LYS A N 1
ATOM 1239 C CA . LYS A 1 154 ? -1.198 22.286 25.107 1.00 96.56 154 LYS A CA 1
ATOM 1240 C C . LYS A 1 154 ? 0.276 21.890 25.106 1.00 96.56 154 LYS A C 1
ATOM 1242 O O . LYS A 1 154 ? 1.064 22.492 24.390 1.00 96.56 154 LYS A O 1
ATOM 1247 N N . VAL A 1 155 ? 0.627 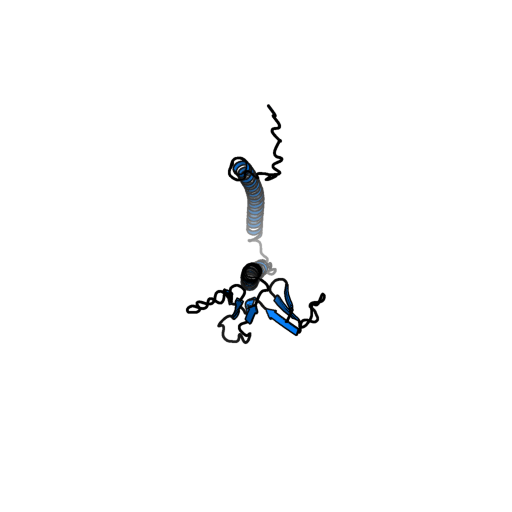20.834 25.841 1.00 97.38 155 VAL A N 1
ATOM 1248 C CA . VAL A 1 155 ? 2.005 20.317 25.884 1.00 97.38 155 VAL A CA 1
ATOM 1249 C C . VAL A 1 155 ? 2.475 19.908 24.488 1.00 97.38 155 VAL A C 1
ATOM 1251 O O . VAL A 1 155 ? 3.606 20.184 24.102 1.00 97.38 155 VAL A O 1
ATOM 1254 N N . LEU A 1 156 ? 1.608 19.274 23.697 1.00 96.50 156 LEU A N 1
ATOM 1255 C CA . LEU A 1 156 ? 1.936 18.896 22.326 1.00 96.50 156 LEU A CA 1
ATOM 1256 C C . LEU A 1 156 ? 2.218 20.123 21.449 1.00 96.50 156 LEU A C 1
ATOM 1258 O O . LEU A 1 156 ? 3.155 20.097 20.650 1.00 96.50 156 LEU A O 1
ATOM 1262 N N . GLN A 1 157 ? 1.438 21.192 21.615 1.00 94.94 157 GLN A N 1
ATOM 1263 C CA . GLN A 1 157 ? 1.669 22.454 20.919 1.00 94.94 157 GLN A CA 1
ATOM 1264 C C . GLN A 1 157 ? 3.023 23.066 21.316 1.00 94.94 157 GLN A C 1
ATOM 1266 O O . GLN A 1 157 ? 3.812 23.415 20.442 1.00 94.94 157 GLN A O 1
ATOM 1271 N N . GLU A 1 158 ? 3.348 23.092 22.610 1.00 95.00 158 GLU A N 1
ATOM 1272 C CA . GLU A 1 158 ? 4.645 23.571 23.111 1.00 95.00 158 GLU A CA 1
ATOM 1273 C C . GLU A 1 158 ? 5.816 22.748 22.548 1.00 95.00 158 GLU A C 1
ATOM 1275 O O . GLU A 1 158 ? 6.824 23.302 22.114 1.00 95.00 158 GLU A O 1
ATOM 1280 N N . VAL A 1 159 ? 5.685 21.418 22.479 1.00 95.19 159 VAL A N 1
ATOM 1281 C CA . VAL A 1 159 ? 6.709 20.540 21.886 1.00 95.19 159 VAL A CA 1
ATOM 1282 C C . VAL A 1 159 ? 6.882 20.808 20.388 1.00 95.19 159 VAL A C 1
ATOM 1284 O O . VAL A 1 159 ? 8.006 20.766 19.881 1.00 95.19 159 VAL A O 1
ATOM 1287 N N . GLN A 1 160 ? 5.797 21.096 19.664 1.00 92.62 160 GLN A N 1
ATOM 1288 C CA . GLN A 1 160 ? 5.878 21.480 18.253 1.00 92.62 160 GLN A CA 1
ATOM 1289 C C . GLN A 1 160 ? 6.588 22.826 18.074 1.00 92.62 160 GLN A C 1
ATOM 1291 O O . GLN A 1 160 ? 7.468 22.929 17.219 1.00 92.62 160 GLN A O 1
ATOM 1296 N N . GLU A 1 161 ? 6.266 23.824 18.897 1.00 94.44 161 GLU A N 1
ATOM 1297 C CA . GLU A 1 161 ? 6.934 25.130 18.890 1.00 94.44 161 GLU A CA 1
ATOM 1298 C C . GLU A 1 161 ? 8.430 24.990 19.211 1.00 94.44 161 GLU A C 1
ATOM 1300 O O . GLU A 1 161 ? 9.274 25.510 18.478 1.00 94.44 161 GLU A O 1
ATOM 1305 N N . LEU A 1 162 ? 8.784 24.193 20.226 1.00 94.31 162 LEU A N 1
ATOM 1306 C CA . LEU A 1 162 ? 10.177 23.884 20.561 1.00 94.31 162 LEU A CA 1
ATOM 1307 C C . LEU A 1 162 ? 10.911 23.216 19.399 1.00 94.31 162 LEU A C 1
ATOM 1309 O O . LEU A 1 162 ? 12.047 23.579 19.100 1.00 94.31 162 LEU A O 1
ATOM 1313 N N . LYS A 1 163 ? 10.269 22.271 18.705 1.00 91.19 163 LYS A N 1
ATOM 1314 C CA . LYS A 1 163 ? 10.859 21.609 17.537 1.00 91.19 163 LYS A CA 1
ATOM 1315 C C . LYS A 1 163 ? 11.151 22.600 16.408 1.00 91.19 163 LYS A C 1
ATOM 1317 O O . LYS A 1 163 ? 12.204 22.499 15.783 1.00 91.19 163 LYS A O 1
ATO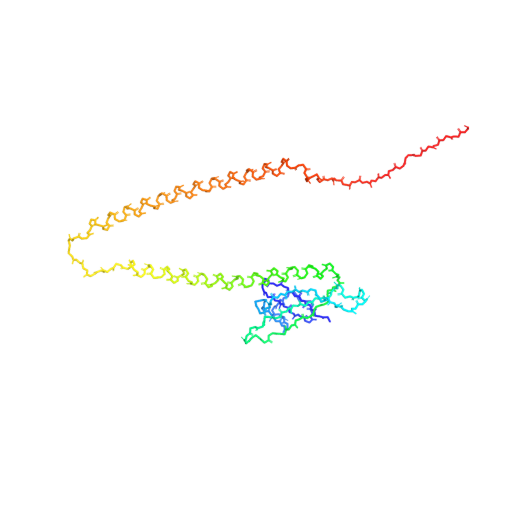M 1322 N N . VAL A 1 164 ? 10.256 23.560 16.167 1.00 91.88 164 VAL A N 1
ATOM 1323 C CA . VAL A 1 164 ? 10.467 24.627 15.175 1.00 91.88 164 VAL A CA 1
ATOM 1324 C C . VAL A 1 164 ? 11.640 25.520 15.578 1.00 91.88 164 VAL A C 1
ATOM 1326 O O . VAL A 1 164 ? 12.501 25.798 14.747 1.00 91.88 164 VAL A O 1
ATOM 1329 N N . LEU A 1 165 ? 11.719 25.930 16.846 1.00 88.50 165 LEU A N 1
ATOM 1330 C CA . LEU A 1 165 ? 12.812 26.776 17.338 1.00 88.50 165 LEU A CA 1
ATOM 1331 C C . LEU A 1 165 ? 14.173 26.071 17.264 1.00 88.50 165 LEU A C 1
ATOM 1333 O O . LEU A 1 165 ? 15.144 26.662 16.796 1.00 88.50 165 LEU A O 1
ATOM 1337 N N . TYR A 1 166 ? 14.243 24.795 17.652 1.00 79.81 166 TYR A N 1
ATOM 1338 C CA . TYR A 1 166 ? 15.463 23.994 17.504 1.00 79.81 166 TYR A CA 1
ATOM 1339 C C . TYR A 1 166 ? 15.885 23.863 16.038 1.00 79.81 166 TYR A C 1
ATOM 1341 O O . TYR A 1 166 ? 17.061 24.013 15.722 1.00 79.81 166 TYR A O 1
ATOM 1349 N N . GLN A 1 167 ? 14.930 23.662 15.130 1.00 83.81 167 GLN A N 1
ATOM 1350 C CA . GLN A 1 167 ? 15.208 23.580 13.698 1.00 83.81 167 GLN A CA 1
ATOM 1351 C C . GLN A 1 167 ? 15.721 24.906 13.104 1.00 83.81 167 GLN A C 1
ATOM 1353 O O . GLN A 1 167 ? 16.457 24.883 12.123 1.00 83.81 167 GLN A O 1
ATOM 1358 N N . GLN A 1 168 ? 15.370 26.055 13.693 1.00 79.56 168 GLN A N 1
ATOM 1359 C CA . GLN A 1 168 ? 15.901 27.369 13.298 1.00 79.56 168 GLN A CA 1
ATOM 1360 C C . GLN A 1 168 ? 17.317 27.635 13.826 1.00 79.56 168 GLN A C 1
ATOM 1362 O O . GLN A 1 168 ? 18.042 28.445 13.250 1.00 79.56 168 GLN A O 1
ATOM 1367 N N . LEU A 1 169 ? 17.709 26.974 14.917 1.00 75.25 169 LEU A N 1
ATOM 1368 C CA . LEU A 1 169 ? 19.030 27.112 15.533 1.00 75.25 169 LEU A CA 1
ATOM 1369 C C . LEU A 1 169 ? 20.080 26.167 14.929 1.00 75.25 169 LEU A C 1
ATOM 1371 O O . LEU A 1 169 ? 21.265 26.378 15.176 1.00 75.25 169 LEU A O 1
ATOM 1375 N N . ASP A 1 170 ? 19.679 25.180 14.118 1.00 60.41 170 ASP A N 1
ATOM 1376 C CA . ASP A 1 170 ? 20.592 24.339 13.335 1.00 60.41 170 ASP A CA 1
ATOM 1377 C C . ASP A 1 170 ? 21.111 25.103 12.091 1.00 60.41 170 ASP A C 1
ATOM 1379 O O . ASP A 1 170 ? 20.368 25.297 11.123 1.00 60.41 170 ASP A O 1
ATOM 1383 N N . PRO A 1 171 ? 22.402 25.495 12.017 1.00 55.59 171 PRO A N 1
ATOM 1384 C CA . PRO A 1 171 ? 22.961 26.217 10.866 1.00 55.59 171 PRO A CA 1
ATOM 1385 C C . PRO A 1 171 ? 23.168 25.323 9.627 1.00 55.59 171 PRO A C 1
ATOM 1387 O O . PRO A 1 171 ? 23.700 25.770 8.609 1.00 55.59 171 PRO A O 1
ATOM 1390 N N . SER A 1 172 ? 22.798 24.040 9.698 1.00 55.06 172 SER A N 1
ATOM 1391 C CA . SER A 1 172 ? 23.095 23.026 8.678 1.00 55.06 172 SER A CA 1
ATOM 1392 C C . SER A 1 172 ? 22.185 23.078 7.446 1.00 55.06 172 SER A C 1
ATOM 1394 O O . SER A 1 172 ? 22.451 22.378 6.472 1.00 55.06 172 SER A O 1
ATOM 1396 N N . HIS A 1 173 ? 21.158 23.932 7.437 1.00 51.72 173 HIS A N 1
ATOM 1397 C CA . HIS A 1 173 ? 20.350 24.223 6.249 1.00 51.72 173 HIS A CA 1
ATOM 1398 C C . HIS A 1 173 ? 20.599 25.650 5.744 1.00 51.72 173 HIS A C 1
ATOM 1400 O O . HIS A 1 173 ? 19.680 26.449 5.572 1.00 51.72 173 HIS A O 1
ATOM 1406 N N . SER A 1 174 ? 21.863 25.970 5.451 1.00 39.59 174 SER A N 1
ATOM 1407 C CA . SER A 1 174 ? 22.187 27.095 4.574 1.00 39.59 174 SER A CA 1
ATOM 1408 C C . SER A 1 174 ? 21.784 26.740 3.138 1.00 39.59 174 SER A C 1
ATOM 1410 O O . SER A 1 174 ? 22.528 26.133 2.366 1.00 39.59 174 SER A O 1
ATOM 1412 N N . VAL A 1 175 ? 20.563 27.114 2.753 1.00 45.34 175 VAL A N 1
ATOM 1413 C CA . VAL A 1 175 ? 20.190 27.170 1.337 1.00 45.34 175 VAL A CA 1
ATOM 1414 C C . VAL A 1 175 ? 21.047 28.262 0.700 1.00 45.34 175 VAL A C 1
ATOM 1416 O O . VAL A 1 175 ? 20.762 29.450 0.814 1.00 45.34 175 VAL A O 1
ATOM 1419 N N . SER A 1 176 ? 22.143 27.854 0.064 1.00 37.16 176 SER A N 1
ATOM 1420 C CA . SER A 1 176 ? 22.952 28.725 -0.784 1.00 37.16 176 SER A CA 1
ATOM 1421 C C . SER A 1 176 ? 22.186 28.994 -2.085 1.00 37.16 176 SER A C 1
ATOM 1423 O O . SER A 1 176 ? 21.924 28.038 -2.821 1.00 37.16 176 SER A O 1
ATOM 1425 N N . PRO A 1 177 ? 21.862 30.249 -2.450 1.00 39.72 177 PRO A N 1
ATOM 1426 C CA . PRO A 1 177 ? 21.462 30.554 -3.811 1.00 39.72 177 PRO A CA 1
ATOM 1427 C C . PRO A 1 177 ? 22.728 30.563 -4.673 1.00 39.72 177 PRO A C 1
ATOM 1429 O O . PRO A 1 177 ? 23.503 31.518 -4.686 1.00 39.72 177 PRO A O 1
ATOM 1432 N N . SER A 1 178 ? 22.961 29.458 -5.380 1.00 39.69 178 SER A N 1
ATOM 1433 C CA . SER A 1 178 ? 23.979 29.383 -6.427 1.00 39.69 178 SER A CA 1
ATOM 1434 C C . SER A 1 178 ? 23.521 30.205 -7.632 1.00 39.69 178 SER A C 1
ATOM 1436 O O . SER A 1 178 ? 22.761 29.707 -8.452 1.00 39.69 178 SER A O 1
ATOM 1438 N N . ASN A 1 179 ? 24.004 31.441 -7.764 1.00 38.69 179 ASN A N 1
ATOM 1439 C CA . ASN A 1 179 ? 24.031 32.151 -9.044 1.00 38.69 179 ASN A CA 1
ATOM 1440 C C . ASN A 1 179 ? 25.472 32.553 -9.360 1.00 38.69 179 ASN A C 1
ATOM 1442 O O . ASN A 1 179 ? 25.969 33.602 -8.955 1.00 38.69 179 ASN A O 1
ATOM 1446 N N . SER A 1 180 ? 26.153 31.678 -10.096 1.00 41.50 180 SER A N 1
ATOM 1447 C CA . SER A 1 180 ? 27.456 31.919 -10.696 1.00 41.50 180 SER A CA 1
ATOM 1448 C C . SER A 1 180 ? 27.285 32.284 -12.173 1.00 41.50 180 SER A C 1
ATOM 1450 O O . SER A 1 180 ? 27.225 31.430 -13.049 1.00 41.50 180 SER A O 1
ATOM 1452 N N . THR A 1 181 ? 27.297 33.579 -12.479 1.00 39.44 181 THR A N 1
ATOM 1453 C CA . THR A 1 181 ? 27.694 34.063 -13.811 1.00 39.44 181 THR A CA 1
ATOM 1454 C C . THR A 1 181 ? 28.928 34.936 -13.658 1.00 39.44 181 THR A C 1
ATOM 1456 O O . THR A 1 181 ? 28.847 36.134 -13.394 1.00 39.44 181 THR A O 1
ATOM 1459 N N . LYS A 1 182 ? 30.094 34.298 -13.809 1.00 44.69 182 LYS A N 1
ATOM 1460 C CA . LYS A 1 182 ? 31.392 34.951 -14.001 1.00 44.69 182 LYS A CA 1
ATOM 1461 C C . LYS A 1 182 ? 31.329 35.823 -15.263 1.00 44.69 182 LYS A C 1
ATOM 1463 O O . LYS A 1 182 ? 31.238 35.289 -16.364 1.00 44.69 182 LYS A O 1
ATOM 1468 N N . LYS A 1 183 ? 31.444 37.145 -15.118 1.00 43.69 183 LYS A N 1
ATOM 1469 C CA . LYS A 1 183 ? 31.933 38.032 -16.185 1.00 43.69 183 LYS A CA 1
ATOM 1470 C C . LYS A 1 183 ? 33.391 38.378 -15.886 1.00 43.69 183 LYS A C 1
ATOM 1472 O O . LYS A 1 183 ? 33.690 38.958 -14.849 1.00 43.69 183 LYS A O 1
ATOM 1477 N N . HIS A 1 184 ? 34.283 37.991 -16.793 1.00 47.03 184 HIS A N 1
ATOM 1478 C CA . HIS A 1 184 ? 35.671 38.449 -16.832 1.00 47.03 184 HIS A CA 1
ATOM 1479 C C . HIS A 1 184 ? 35.722 39.951 -17.149 1.00 47.03 184 HIS A C 1
ATOM 1481 O O . HIS A 1 184 ? 35.084 40.362 -18.121 1.00 47.03 184 HIS A O 1
ATOM 1487 N N . PRO A 1 185 ? 36.522 40.762 -16.436 1.00 52.84 185 PRO A N 1
ATOM 1488 C CA . PRO A 1 185 ? 36.953 42.047 -16.944 1.00 52.84 185 PRO A CA 1
ATOM 1489 C C . PRO A 1 185 ? 38.330 41.935 -17.605 1.00 52.84 185 PRO A C 1
ATOM 1491 O O . PRO A 1 185 ? 39.312 41.445 -17.049 1.00 52.84 185 PRO A O 1
ATOM 1494 N N . ASN A 1 186 ? 38.318 42.409 -18.840 1.00 43.47 186 ASN A N 1
ATOM 1495 C CA . ASN A 1 186 ? 39.409 42.695 -19.747 1.00 43.47 186 ASN A CA 1
ATOM 1496 C C . ASN A 1 186 ? 40.510 43.559 -19.086 1.00 43.47 186 ASN A C 1
ATOM 1498 O O . ASN A 1 186 ? 40.199 44.580 -18.472 1.00 43.47 186 ASN A O 1
ATOM 1502 N N . ARG A 1 187 ? 41.788 43.187 -19.242 1.00 52.97 187 ARG A N 1
ATOM 1503 C CA . ARG A 1 187 ? 42.927 44.097 -19.031 1.00 52.97 187 ARG A CA 1
ATOM 1504 C C . ARG A 1 187 ? 43.575 44.385 -20.378 1.00 52.97 187 ARG A C 1
ATOM 1506 O O . ARG A 1 187 ? 44.457 43.663 -20.827 1.00 52.97 187 ARG A O 1
ATOM 1513 N N . ASN A 1 188 ? 43.142 45.493 -20.965 1.00 41.94 188 ASN A N 1
ATOM 1514 C CA . ASN A 1 188 ? 43.935 46.265 -21.905 1.00 41.94 188 ASN A CA 1
ATOM 1515 C C . ASN A 1 188 ? 45.087 46.926 -21.126 1.00 41.94 188 ASN A C 1
ATOM 1517 O O . ASN A 1 188 ? 44.824 47.654 -20.170 1.00 41.94 188 ASN A O 1
ATOM 1521 N N . SER A 1 189 ? 46.336 46.723 -21.541 1.00 40.94 189 SER A N 1
ATOM 1522 C CA . SER A 1 189 ? 47.337 47.795 -21.523 1.00 40.94 189 SER A CA 1
ATOM 1523 C C . SER A 1 189 ? 48.421 47.491 -22.547 1.00 40.94 189 SER A C 1
ATOM 1525 O O . SER A 1 189 ? 49.057 46.442 -22.513 1.00 40.94 189 SER A O 1
ATOM 1527 N N . LEU A 1 190 ? 48.540 48.434 -23.470 1.00 41.84 190 LEU A N 1
ATOM 1528 C CA . LEU A 1 190 ? 49.542 48.580 -24.510 1.00 41.84 190 LEU A CA 1
ATOM 1529 C C . LEU A 1 190 ? 50.723 49.397 -23.942 1.00 41.84 190 LEU A C 1
ATOM 1531 O O . LEU A 1 190 ? 50.504 50.174 -23.009 1.00 41.84 190 LEU A O 1
ATOM 1535 N N . MET A 1 191 ? 51.875 49.277 -24.614 1.00 40.31 191 MET A N 1
ATOM 1536 C CA . MET A 1 191 ? 53.191 49.919 -24.410 1.00 40.31 191 MET A CA 1
ATOM 1537 C C . MET A 1 191 ? 54.134 49.258 -23.407 1.00 40.31 191 MET A C 1
ATOM 1539 O O . MET A 1 191 ? 53.823 49.223 -22.199 1.00 40.31 191 MET A O 1
#

Organism: Nothobranchius kuhntae (NCBI:txid321403)

Sequence (191 aa):
NRFVVLRGDQLFICAKEVKELSRADEVLDLSDYERCEEIRKLKSRSKKNHSKFRLQRCSTPGNTVPNLVFLAVSPEEKESWINILNASITKAKNRILDEELISQKLEQTERLLTQVRPDEDQRVKGGKLSTEAARAEAERLLKEATVSWNQAHKVLQEVQELKVLYQQLDPSHSVSPSNSTKKHPNRNSLM

Foldseek 3Di:
DWDWDDDQQKIFTHNDPDPDSVRGPDIDGLLQFDAKAADDDPDDPDPPRLQKIKTHGDPDPPRPDDIDIDGDPDNVVSVVVRVVSRVSSVSSNVVVVVVVVVVVVVVVVVVVVVVPPPPPPDDDDDCPVVVVVVVVVVVVVVVVVVVVVVVVVVVVVVVVVVVVVVVVVPPVPPPDPDDDDDDDDDDDDDD

pLDDT: mean 79.89, std 18.35, range [37.16, 97.44]

Secondary structure (DSSP, 8-state):
--EEEEETTEEEEESS--S-GGG-SEEEEGGGEEEEEE---TT------TTEEEEEEP--TT--PPPEEEE-SSHHHHHHHHHHHHHHHHHHHHHHHHHHHHHHHHHHHHHHHHHTS--TT---SSSHHHHHHHHHHHHHHHHHHHHHHHHHHHHHHHHHHHHHHHHHH-TT----------PPPP-----